Protein AF-A6NAY1-F1 (afdb_monomer)

Sequence (226 aa):
VISFRGTATCLEWLENLRATLTHLPDGPSGPNLNGSNSGPMVESGFLSLYTSGAHSLRDMVRQEISRLLQSYGDEPLSLTITGHSLGAAIATLAAYDIKTTFKRAPMVTVMSFGGPRVGNRCFRRLLEKQGTKVLRIVNSDDVITKVPGVVLDNREQDNVKMTASMPSWIQKRVEETPWVYAEVGKELRLSSRDSPYLNGINVATCHELKTYLHLVDGFVSSTCPF

pLDDT: mean 80.63, std 16.83, range [38.56, 98.44]

Mean predicted aligned error: 8.68 Å

Foldseek 3Di:
DAEFEDDPCLPVVVLVFDQDWDDDPPFDPDDDPPPDPDAWTWRPVLVCQQDPDPCGVLNVLVVVQVVVCVVCPPPQDEAEYEYAESRLLNSLVSLLSQLVPDVCRHAYEYEYELYDFTTFPNNLVSCVVSVYAYEYEHEPLACRNCDDEHEPDPDPPPGVVVLVVDDPSNNVRRVPDPPGTYDHHHYDYFYLVLDPVSPPDDNVNSRDVVSSVVQVVQQDDPVRSD

Solvent-accessible surface area (backbone atoms only — not comparable to full-atom values): 12817 Å² total; per-residue (Å²): 116,46,77,37,73,44,64,96,55,54,67,64,50,56,72,66,55,64,84,42,72,34,71,50,95,86,52,84,89,66,86,54,96,74,83,54,96,65,67,42,24,29,36,41,61,57,49,43,68,37,59,50,67,98,80,12,57,49,54,55,51,51,52,50,50,52,53,49,52,63,75,53,58,87,58,94,58,69,42,46,28,25,17,38,35,61,5,18,32,44,28,54,52,50,52,48,49,47,60,69,71,34,93,83,50,57,56,42,35,33,51,26,34,39,30,38,49,45,24,17,57,47,33,36,52,51,39,53,72,71,64,46,44,36,42,33,38,35,38,75,62,20,68,53,48,57,27,62,35,62,82,83,57,104,62,79,76,65,60,69,68,53,52,77,73,46,59,70,76,55,40,52,53,35,74,73,37,78,92,50,40,30,82,64,65,46,76,50,80,44,48,59,85,58,39,89,88,46,76,87,69,50,65,74,56,46,60,34,67,67,47,53,51,54,51,58,73,44,46,73,41,102,90,41,57,86

Radius of gyration: 17.89 Å; Cα contacts (8 Å, |Δi|>4): 390; chains: 1; bounding box: 49×43×51 Å

Secondary structure (DSSP, 8-state):
-EEE---SSHHHHHHH----EEE-TT------TTS-S--SEEEHHHHHHHH-STT-HHHHHHHHHHHHHHHHTTS--EEEEEEETHHHHHHHHHHHHHHHH-TT--EEEEEEESPPP-EEHHHHHHHHHTT-EEEEEEETT-GGGG-SS----S-TTSHHHHHTTS-HHHHHHHHTS-S-EE--SEEEEE-GGG-TT-TT--HHHHT-HHHHHHHHHH--BTTB--

Nearest PDB structures (foldseek):
  6qpp-assembly1_A  TM=8.985E-01  e=1.287E-07  Rhizomucor miehei
  1lgy-assembly3_C  TM=7.791E-01  e=5.318E-08  Rhizopus niveus
  3ngm-assembly2_B  TM=8.043E-01  e=3.761E-07  Fusarium graminearum
  3g7n-assembly1_A  TM=8.185E-01  e=1.940E-06  Penicillium expansum
  3g7n-assembly2_B  TM=8.043E-01  e=1.606E-06  Penicillium expansum

InterPro domains:
  IPR002921 Fungal lipase-type domain [PF01764] (1-150)
  IPR029058 Alpha/Beta hydrolase fold [G3DSA:3.40.50.1820] (1-224)
  IPR029058 Alpha/Beta hydrolase fold [SSF53474] (1-153)

Structure (mmCIF, N/CA/C/O backbone):
data_AF-A6NAY1-F1
#
_entry.id   AF-A6NAY1-F1
#
loop_
_atom_site.group_PDB
_atom_site.id
_atom_site.type_symbol
_atom_site.label_atom_id
_atom_site.label_alt_id
_atom_site.label_comp_id
_atom_site.label_asym_id
_atom_site.label_entity_id
_atom_site.label_seq_id
_atom_site.pdbx_PDB_ins_code
_atom_site.Cartn_x
_atom_site.Cartn_y
_atom_site.Cartn_z
_atom_site.occupancy
_atom_site.B_iso_or_equiv
_atom_site.auth_seq_id
_atom_site.auth_comp_id
_atom_site.auth_asym_id
_atom_site.auth_atom_id
_atom_site.pdbx_PDB_model_num
ATOM 1 N N . VAL A 1 1 ? -14.702 1.814 -1.200 1.00 96.94 1 VAL A N 1
ATOM 2 C CA . VAL A 1 1 ? -13.325 1.645 -1.730 1.00 96.94 1 VAL A CA 1
ATOM 3 C C . VAL A 1 1 ? -12.560 2.934 -1.491 1.00 96.94 1 VAL A C 1
ATOM 5 O O . VAL A 1 1 ? -13.155 3.990 -1.653 1.00 96.94 1 VAL A O 1
ATOM 8 N N . ILE A 1 2 ? -11.290 2.858 -1.096 1.00 98.00 2 ILE A N 1
ATOM 9 C CA . ILE A 1 2 ? -10.394 4.013 -0.941 1.00 98.00 2 ILE A CA 1
ATOM 10 C C . ILE A 1 2 ? -9.233 3.829 -1.917 1.00 98.00 2 ILE A C 1
ATOM 12 O O . ILE A 1 2 ? -8.617 2.767 -1.930 1.00 98.00 2 ILE A O 1
ATOM 16 N N . SER A 1 3 ? -8.935 4.838 -2.731 1.00 97.62 3 SER A N 1
ATOM 17 C CA . SER A 1 3 ? -7.831 4.791 -3.693 1.00 97.62 3 SER A CA 1
ATOM 18 C C . SER A 1 3 ? -6.867 5.940 -3.442 1.00 97.62 3 SER A C 1
ATOM 20 O O . SER A 1 3 ? -7.269 7.103 -3.476 1.00 97.62 3 SER A O 1
ATOM 22 N N . PHE A 1 4 ? -5.598 5.616 -3.202 1.00 96.69 4 PHE A N 1
ATOM 23 C CA . PHE A 1 4 ? -4.536 6.600 -3.035 1.00 96.69 4 PHE A CA 1
ATOM 24 C C . PHE A 1 4 ? -3.724 6.738 -4.319 1.00 96.69 4 PHE A C 1
ATOM 26 O O . PHE A 1 4 ? -3.214 5.764 -4.878 1.00 96.69 4 PHE A O 1
ATOM 33 N N . ARG A 1 5 ? -3.578 7.984 -4.770 1.00 92.12 5 ARG A N 1
ATOM 34 C CA . ARG A 1 5 ? -2.757 8.339 -5.926 1.00 92.12 5 ARG A CA 1
ATOM 35 C C . ARG A 1 5 ? -1.268 8.229 -5.570 1.00 92.12 5 ARG A C 1
ATOM 37 O O . ARG A 1 5 ? -0.857 8.667 -4.498 1.00 92.12 5 ARG A O 1
ATOM 44 N N . GLY A 1 6 ? -0.467 7.681 -6.484 1.00 86.19 6 GLY A N 1
ATOM 45 C CA . GLY A 1 6 ? 0.995 7.792 -6.447 1.00 86.19 6 GLY A CA 1
ATOM 46 C C . GLY A 1 6 ? 1.506 9.162 -6.921 1.00 86.19 6 GLY A C 1
ATOM 47 O O . GLY A 1 6 ? 0.729 10.085 -7.183 1.00 86.19 6 GLY A O 1
ATOM 48 N N . THR A 1 7 ? 2.822 9.307 -7.062 1.00 78.12 7 THR A N 1
ATOM 49 C CA . THR A 1 7 ? 3.423 10.489 -7.701 1.00 78.12 7 THR A CA 1
ATOM 50 C C . THR A 1 7 ? 3.410 10.360 -9.224 1.00 78.12 7 THR A C 1
ATOM 52 O O . THR A 1 7 ? 3.356 9.262 -9.766 1.00 78.12 7 THR A O 1
ATOM 55 N N . ALA A 1 8 ? 3.427 11.493 -9.934 1.00 70.56 8 ALA A N 1
ATOM 56 C CA . ALA A 1 8 ? 3.590 11.486 -11.392 1.00 70.56 8 ALA A CA 1
ATOM 57 C C . ALA A 1 8 ? 5.037 11.144 -11.797 1.00 70.56 8 ALA A C 1
ATOM 59 O O . ALA A 1 8 ? 5.251 10.492 -12.813 1.00 70.56 8 ALA A O 1
ATOM 60 N N . THR A 1 9 ? 6.019 11.539 -10.979 1.00 70.62 9 THR A N 1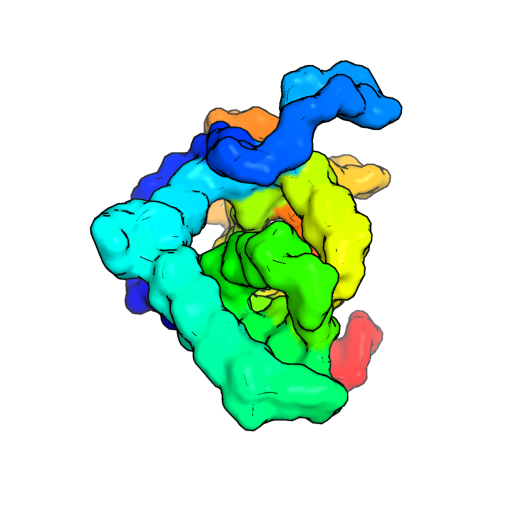
ATOM 61 C CA . THR A 1 9 ? 7.449 11.290 -11.195 1.00 70.62 9 THR A CA 1
ATOM 62 C C . THR A 1 9 ? 8.018 10.388 -10.096 1.00 70.62 9 THR A C 1
ATOM 64 O O . THR A 1 9 ? 8.764 10.805 -9.211 1.00 70.62 9 THR A O 1
ATOM 67 N N . CYS A 1 10 ? 7.634 9.109 -10.119 1.00 65.62 10 CYS A N 1
ATOM 68 C CA . CYS A 1 10 ? 7.997 8.144 -9.072 1.00 65.62 10 CYS A CA 1
ATOM 69 C C . CYS A 1 10 ? 9.510 7.987 -8.867 1.00 65.62 10 CYS A C 1
ATOM 71 O O . CYS A 1 10 ? 9.942 7.835 -7.728 1.00 65.62 10 CYS A O 1
ATOM 73 N N . LEU A 1 11 ? 10.308 8.035 -9.940 1.00 66.50 11 LEU A N 1
ATOM 74 C CA . LEU A 1 11 ? 11.767 7.894 -9.851 1.00 66.50 11 LEU A CA 1
ATOM 75 C C . LEU A 1 11 ? 12.412 9.090 -9.142 1.00 66.50 11 LEU A C 1
ATOM 77 O O . LEU A 1 11 ? 13.175 8.884 -8.208 1.00 66.50 11 LEU A O 1
ATOM 81 N N . GLU A 1 12 ? 12.030 10.320 -9.494 1.00 67.81 12 GLU A N 1
ATOM 82 C CA . GLU A 1 12 ? 12.496 11.534 -8.805 1.00 67.81 12 GLU A CA 1
ATOM 83 C C . GLU A 1 12 ? 12.054 11.553 -7.337 1.00 67.81 12 GLU A C 1
ATOM 85 O O . GLU A 1 12 ? 12.800 11.946 -6.440 1.00 67.81 12 GLU A O 1
ATOM 90 N N . TRP A 1 13 ? 10.826 11.110 -7.056 1.00 69.88 13 TRP A N 1
ATOM 91 C CA . TRP A 1 13 ? 10.370 10.977 -5.678 1.00 69.88 13 TRP A CA 1
ATOM 92 C C . TRP A 1 13 ? 11.200 9.932 -4.920 1.00 69.88 13 TRP A C 1
ATOM 94 O O . TRP A 1 13 ? 11.605 10.188 -3.787 1.00 69.88 13 TRP A O 1
ATOM 104 N N . LEU A 1 14 ? 11.514 8.792 -5.545 1.00 65.56 14 LEU A N 1
ATOM 105 C CA . LEU A 1 14 ? 12.352 7.770 -4.926 1.00 65.56 14 LEU A CA 1
ATOM 106 C C . LEU A 1 14 ? 13.781 8.277 -4.713 1.00 65.56 14 LEU A C 1
ATOM 108 O O . LEU A 1 14 ? 14.384 7.929 -3.704 1.00 65.56 14 LEU A O 1
ATOM 112 N N . GLU A 1 15 ? 14.301 9.129 -5.598 1.00 62.94 15 GLU A N 1
ATOM 113 C CA . GLU A 1 15 ? 15.559 9.852 -5.397 1.00 62.94 15 GLU A CA 1
ATOM 114 C C . GLU A 1 15 ? 15.488 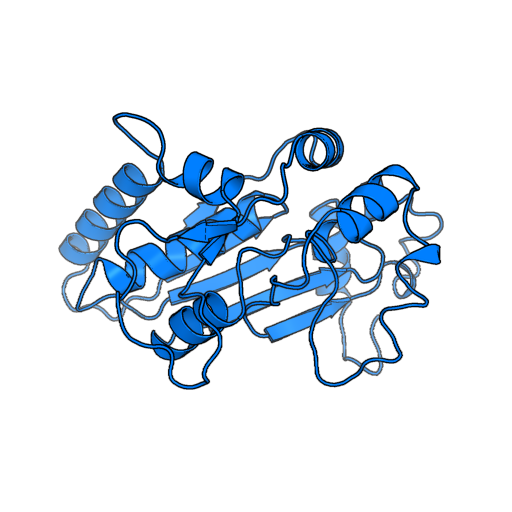10.841 -4.218 1.00 62.94 15 GLU A C 1
ATOM 116 O O . GLU A 1 15 ? 16.471 11.077 -3.516 1.00 62.94 15 GLU A O 1
ATOM 121 N N . ASN A 1 16 ? 14.321 11.374 -3.892 1.00 62.56 16 ASN A N 1
ATOM 122 C CA . ASN A 1 16 ? 14.159 12.232 -2.718 1.00 62.56 16 ASN A CA 1
ATOM 123 C C . ASN A 1 16 ? 13.803 11.461 -1.438 1.00 62.56 16 ASN A C 1
ATOM 125 O O . ASN A 1 16 ? 13.896 12.021 -0.342 1.00 62.56 16 ASN A O 1
ATOM 129 N N . LEU A 1 17 ? 13.448 10.175 -1.543 1.00 66.31 17 LEU A N 1
ATOM 130 C CA . LEU A 1 17 ? 13.139 9.336 -0.389 1.00 66.31 17 LEU A CA 1
ATOM 131 C C . LEU A 1 17 ? 14.376 9.163 0.494 1.00 66.31 17 LEU A C 1
ATOM 133 O O . LEU A 1 17 ? 15.360 8.527 0.113 1.00 66.31 17 LEU A O 1
ATOM 137 N N . ARG A 1 18 ? 14.298 9.688 1.714 1.00 64.50 18 ARG A N 1
ATOM 138 C CA . ARG A 1 18 ? 15.243 9.375 2.784 1.00 64.50 18 ARG A CA 1
ATOM 139 C C . ARG A 1 18 ? 14.746 8.098 3.443 1.00 64.50 18 ARG A C 1
ATOM 141 O O . ARG A 1 18 ? 13.658 8.112 3.992 1.00 64.50 18 ARG A O 1
ATOM 148 N N . ALA A 1 19 ? 15.500 7.003 3.383 1.00 68.00 19 ALA A N 1
ATOM 149 C CA . ALA A 1 19 ? 15.082 5.695 3.902 1.00 68.00 19 ALA A CA 1
ATOM 150 C C . ALA A 1 19 ? 15.104 5.612 5.446 1.00 68.00 19 ALA A C 1
ATOM 152 O O . ALA A 1 19 ? 15.597 4.644 6.027 1.00 68.00 19 ALA A O 1
ATOM 153 N N . THR A 1 20 ? 14.561 6.616 6.128 1.00 78.25 20 THR A N 1
ATOM 154 C CA . THR A 1 20 ? 14.589 6.736 7.583 1.00 78.25 20 THR A CA 1
ATOM 155 C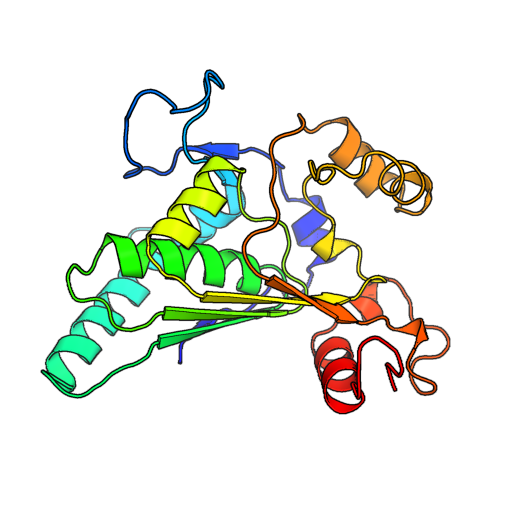 C . THR A 1 20 ? 13.350 6.085 8.179 1.00 78.25 20 THR A C 1
ATOM 157 O O . THR A 1 20 ? 12.225 6.513 7.931 1.00 78.25 20 THR A O 1
ATOM 160 N N . LEU A 1 21 ? 13.548 5.061 9.007 1.00 80.38 21 LEU A N 1
ATOM 161 C CA . LEU A 1 21 ? 12.472 4.504 9.820 1.00 80.38 21 LEU A CA 1
ATOM 162 C C . LEU A 1 21 ? 12.188 5.411 11.018 1.00 80.38 21 LEU A C 1
ATOM 164 O O . LEU A 1 21 ? 13.108 5.850 11.704 1.00 80.38 21 LEU A O 1
ATOM 168 N N . THR A 1 22 ? 10.911 5.621 11.316 1.00 85.06 22 THR A N 1
ATOM 169 C CA . THR A 1 22 ? 10.441 6.324 12.511 1.00 85.06 22 THR A CA 1
ATOM 170 C C . THR A 1 22 ? 9.382 5.508 13.247 1.00 85.06 22 THR A C 1
ATOM 172 O O . THR A 1 22 ? 8.707 4.658 12.660 1.00 85.06 22 THR A O 1
ATOM 175 N N . HIS A 1 23 ? 9.246 5.745 14.549 1.00 86.44 23 HIS A N 1
ATOM 176 C CA . HIS A 1 23 ? 8.211 5.112 15.359 1.00 86.44 23 HIS A CA 1
ATOM 177 C C . HIS A 1 23 ? 6.819 5.609 14.967 1.00 86.44 23 HIS A C 1
ATOM 179 O O . HIS A 1 23 ? 6.628 6.769 14.603 1.00 86.44 23 HIS A O 1
ATOM 185 N N . LEU A 1 24 ? 5.829 4.723 15.078 1.00 84.06 24 LEU A N 1
ATOM 186 C CA . LEU A 1 24 ? 4.431 5.121 14.960 1.00 84.06 24 LEU A CA 1
ATOM 187 C C . LEU A 1 24 ? 4.043 6.002 16.166 1.00 84.06 24 LEU A C 1
ATOM 189 O O . LEU A 1 24 ? 4.267 5.559 17.293 1.00 84.06 24 LEU A O 1
ATOM 193 N N . PRO A 1 25 ? 3.435 7.189 15.960 1.00 72.50 25 PRO A N 1
ATOM 194 C CA . PRO A 1 25 ? 3.114 8.137 17.035 1.00 72.50 25 PRO A CA 1
ATOM 195 C C . PRO A 1 25 ? 2.244 7.544 18.153 1.00 72.50 25 PRO A C 1
ATOM 197 O O . PRO A 1 25 ? 2.440 7.872 19.316 1.00 72.50 25 PRO A O 1
ATOM 200 N N . ASP A 1 26 ? 1.348 6.619 17.793 1.00 66.56 26 ASP A N 1
ATOM 201 C CA . ASP A 1 26 ? 0.398 5.955 18.698 1.00 66.56 26 ASP A CA 1
ATOM 202 C C . ASP A 1 26 ? 0.630 4.426 18.757 1.00 66.56 26 ASP A C 1
ATOM 204 O O . ASP A 1 26 ? -0.294 3.636 18.962 1.00 66.56 26 ASP A O 1
ATOM 208 N N . GLY A 1 27 ? 1.855 3.970 18.471 1.00 61.66 27 GLY A N 1
ATOM 209 C CA . GLY A 1 27 ? 2.193 2.545 18.466 1.00 61.66 27 GLY A CA 1
ATOM 210 C C . GLY A 1 27 ? 2.200 1.929 19.874 1.00 61.66 27 GLY A C 1
ATOM 211 O O . GLY A 1 27 ? 2.450 2.629 20.853 1.00 61.66 27 GLY A O 1
ATOM 212 N N . PRO A 1 28 ? 1.970 0.609 20.015 1.00 60.50 28 PRO A N 1
ATOM 213 C CA . PRO A 1 28 ? 2.091 -0.055 21.308 1.00 60.50 28 PRO A CA 1
ATOM 214 C C . PRO A 1 28 ? 3.526 0.064 21.847 1.00 60.50 28 PRO A C 1
ATOM 216 O O . PRO A 1 28 ? 4.453 -0.555 21.322 1.00 60.50 28 PRO A O 1
ATOM 219 N N . SER A 1 29 ? 3.690 0.839 22.920 1.00 51.44 29 SER A N 1
ATOM 220 C CA . SER A 1 29 ? 4.909 0.905 23.728 1.00 51.44 29 SER A CA 1
ATOM 221 C C . SER A 1 29 ? 4.966 -0.325 24.632 1.00 51.44 29 SER A C 1
ATOM 223 O O . SER A 1 29 ? 4.348 -0.354 25.693 1.00 51.44 29 SER A O 1
ATOM 225 N N . GLY A 1 30 ? 5.657 -1.378 24.202 1.00 50.94 30 GLY A N 1
ATOM 226 C CA . GLY A 1 30 ? 5.829 -2.590 25.002 1.00 50.94 30 GLY A CA 1
ATOM 227 C C . GLY A 1 30 ? 7.166 -3.279 24.728 1.00 50.94 30 GLY A C 1
ATOM 228 O O . GLY A 1 30 ? 7.703 -3.134 23.627 1.00 50.94 30 GLY A O 1
ATOM 229 N N . PRO A 1 31 ? 7.721 -4.020 25.706 1.00 44.03 31 PRO A N 1
ATOM 230 C CA . PRO A 1 31 ? 8.956 -4.769 25.515 1.00 44.03 31 PRO A CA 1
ATOM 231 C C . PRO A 1 31 ? 8.768 -5.817 24.413 1.00 44.03 31 PRO A C 1
ATOM 233 O O . PRO A 1 31 ? 7.763 -6.530 24.358 1.00 44.03 31 PRO A O 1
ATOM 236 N N . ASN A 1 32 ? 9.731 -5.880 23.496 1.00 49.50 32 ASN A N 1
ATOM 237 C CA . ASN A 1 32 ? 9.661 -6.743 22.326 1.00 49.50 32 ASN A CA 1
ATOM 238 C C . ASN A 1 32 ? 9.700 -8.223 22.725 1.00 49.50 32 ASN A C 1
ATOM 240 O O . ASN A 1 32 ? 10.589 -8.653 23.453 1.00 49.50 32 ASN A O 1
ATOM 244 N N . LEU A 1 33 ? 8.797 -9.022 22.147 1.00 46.38 33 LEU A N 1
ATOM 245 C CA . LEU A 1 33 ? 8.706 -10.476 22.352 1.00 46.38 33 LEU A CA 1
ATOM 246 C C . LEU A 1 33 ? 9.988 -11.255 21.974 1.00 46.38 33 LEU A C 1
ATOM 248 O O . LEU A 1 33 ? 10.083 -12.427 22.312 1.00 46.38 33 LEU A O 1
ATOM 252 N N . ASN A 1 34 ? 10.971 -10.631 21.304 1.00 43.06 34 ASN A N 1
ATOM 253 C CA . ASN A 1 34 ? 12.120 -11.324 20.698 1.00 43.06 34 ASN A CA 1
ATOM 254 C C . ASN A 1 34 ? 13.493 -10.630 20.902 1.00 43.06 34 ASN A C 1
ATOM 256 O O . ASN A 1 34 ? 14.386 -10.830 20.084 1.00 43.06 34 ASN A O 1
ATOM 260 N N . GLY A 1 35 ? 13.689 -9.766 21.906 1.00 44.06 35 GLY A N 1
ATOM 261 C CA . GLY A 1 35 ? 15.029 -9.211 22.212 1.00 44.06 35 GLY A CA 1
ATOM 262 C C . GLY A 1 35 ? 15.652 -8.262 21.166 1.00 44.06 35 GLY A C 1
ATOM 263 O O . GLY A 1 35 ? 16.769 -7.792 21.350 1.00 44.06 35 GLY A O 1
ATOM 264 N N . SER A 1 36 ? 14.944 -7.929 20.081 1.00 49.94 36 SER A N 1
ATOM 265 C CA . SER A 1 36 ? 15.294 -6.803 19.205 1.00 49.94 36 SER A CA 1
ATOM 266 C C . SER A 1 36 ? 14.772 -5.517 19.842 1.00 49.94 36 SER A C 1
ATOM 268 O O . SER A 1 36 ? 13.596 -5.445 20.170 1.00 49.94 36 SER A O 1
ATOM 270 N N . ASN A 1 37 ? 15.617 -4.505 20.033 1.00 52.44 37 ASN A N 1
ATOM 271 C CA . ASN A 1 37 ? 15.299 -3.273 20.774 1.00 52.44 37 ASN A CA 1
ATOM 272 C C . ASN A 1 37 ? 14.391 -2.265 20.034 1.00 52.44 37 ASN A C 1
ATOM 274 O O . ASN A 1 37 ? 14.269 -1.126 20.472 1.00 52.44 37 ASN A O 1
ATOM 278 N N . SER A 1 38 ? 13.745 -2.637 18.925 1.00 63.97 38 SER A N 1
ATOM 279 C CA . SER A 1 38 ? 12.993 -1.686 18.098 1.00 63.97 38 SER A CA 1
ATOM 280 C C . SER A 1 38 ? 11.529 -2.102 17.915 1.00 63.97 38 SER A C 1
ATOM 282 O O . SER A 1 38 ? 11.228 -3.180 17.399 1.00 63.97 38 SER A O 1
ATOM 284 N N . GLY A 1 39 ? 10.612 -1.250 18.386 1.00 77.38 39 GLY A N 1
ATOM 285 C CA . GLY A 1 39 ? 9.162 -1.402 18.214 1.00 77.38 39 GLY A CA 1
ATOM 286 C C . GLY A 1 39 ? 8.701 -1.266 16.750 1.00 77.38 39 GLY A C 1
ATOM 287 O O . GLY A 1 39 ? 9.521 -1.243 15.830 1.00 77.38 39 GLY A O 1
ATOM 288 N N . PRO A 1 40 ? 7.386 -1.201 16.476 1.00 87.06 40 PRO A N 1
ATOM 289 C CA . PRO A 1 40 ? 6.885 -1.019 15.116 1.00 87.06 40 PRO A CA 1
ATOM 290 C C . PRO A 1 40 ? 7.308 0.349 14.562 1.00 87.06 40 PRO A C 1
ATOM 292 O O . PRO A 1 40 ? 7.022 1.391 15.154 1.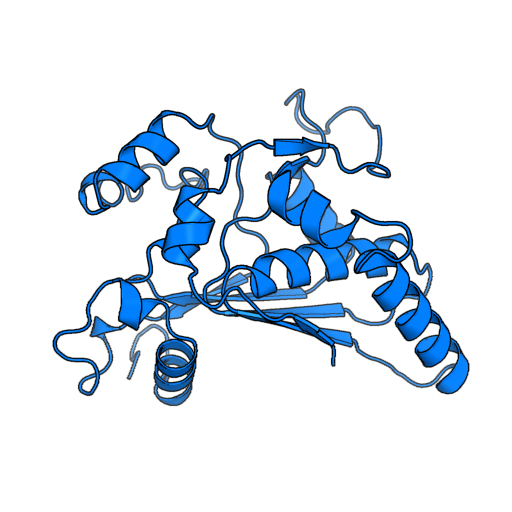00 87.06 40 PRO A O 1
ATOM 295 N N . MET A 1 41 ? 7.995 0.322 13.420 1.00 88.25 41 MET A N 1
ATOM 296 C CA . MET A 1 41 ? 8.485 1.511 12.725 1.00 88.25 41 MET A CA 1
ATOM 297 C C . MET A 1 41 ? 8.091 1.475 11.253 1.00 88.25 41 MET A C 1
ATOM 299 O O . MET A 1 41 ? 8.023 0.403 10.643 1.00 88.25 41 MET A O 1
ATOM 303 N N . VAL A 1 42 ? 7.883 2.657 10.684 1.00 91.12 42 VAL A N 1
ATOM 304 C CA . VAL A 1 42 ? 7.521 2.879 9.280 1.00 91.12 42 VAL A CA 1
ATOM 305 C C . VAL A 1 42 ? 8.440 3.922 8.656 1.00 91.12 42 VAL A C 1
ATOM 307 O O . VAL A 1 42 ? 9.095 4.675 9.372 1.00 91.12 42 VAL A O 1
ATOM 310 N N . GLU A 1 43 ? 8.517 3.955 7.331 1.00 90.06 43 GLU A N 1
ATOM 311 C CA . GLU A 1 43 ? 9.283 4.980 6.619 1.00 90.06 43 GLU A CA 1
ATOM 312 C C . GLU A 1 43 ? 8.695 6.374 6.916 1.00 90.06 43 GLU A C 1
ATOM 314 O O . GLU A 1 43 ? 7.482 6.603 6.849 1.00 90.06 43 GLU A O 1
ATOM 319 N N . SER A 1 44 ? 9.573 7.296 7.301 1.00 87.88 44 SER A N 1
ATOM 320 C CA . SER A 1 44 ? 9.246 8.640 7.771 1.00 87.88 44 SER A CA 1
ATOM 321 C C . SER A 1 44 ? 8.523 9.511 6.743 1.00 87.88 44 SER A C 1
ATOM 323 O O . SER A 1 44 ? 7.603 10.241 7.111 1.00 87.88 44 SER A O 1
ATOM 325 N N . GLY A 1 45 ? 8.899 9.425 5.468 1.00 88.00 45 GLY A N 1
ATOM 326 C CA . GLY A 1 45 ? 8.293 10.152 4.363 1.00 88.00 45 GLY A CA 1
ATOM 327 C C . GLY A 1 45 ? 6.854 9.714 4.123 1.00 88.00 45 GLY A C 1
ATOM 328 O O . GLY A 1 45 ? 5.967 10.564 4.058 1.00 88.00 45 GLY A O 1
ATOM 329 N N . PHE A 1 46 ? 6.586 8.406 4.075 1.00 91.62 46 PHE A N 1
ATOM 330 C CA . PHE A 1 46 ? 5.218 7.883 3.977 1.00 91.62 46 PHE A CA 1
ATOM 331 C C . PHE A 1 46 ? 4.353 8.323 5.152 1.00 91.62 46 PHE A C 1
ATOM 333 O O . PHE A 1 46 ? 3.219 8.759 4.948 1.00 91.62 46 PHE A O 1
ATOM 340 N N . LEU A 1 47 ? 4.884 8.224 6.374 1.00 92.38 47 LEU A N 1
ATOM 341 C CA . LEU A 1 47 ? 4.151 8.640 7.563 1.00 92.38 47 LEU A CA 1
ATOM 342 C C . LEU A 1 47 ? 3.850 10.139 7.524 1.00 92.38 47 LEU A C 1
ATOM 344 O O . LEU A 1 47 ? 2.701 10.523 7.716 1.00 92.38 47 LEU A O 1
ATOM 348 N N . SER A 1 48 ? 4.844 10.972 7.210 1.00 91.19 48 SER A N 1
ATOM 349 C CA . SER A 1 48 ? 4.661 12.419 7.083 1.00 91.19 48 SER A CA 1
ATOM 350 C C . SER A 1 48 ? 3.615 12.762 6.025 1.00 91.19 48 SER A C 1
ATOM 352 O O . SER A 1 48 ? 2.697 13.521 6.313 1.00 91.19 48 SER A O 1
ATOM 354 N N . LEU A 1 49 ? 3.666 12.156 4.836 1.00 91.19 49 LEU A N 1
ATOM 355 C CA . LEU A 1 49 ? 2.656 12.382 3.796 1.00 91.19 49 LEU A CA 1
ATOM 356 C C . LEU A 1 49 ? 1.240 12.026 4.258 1.00 91.19 49 LEU A C 1
ATOM 358 O O . LEU A 1 49 ? 0.271 12.664 3.850 1.00 91.19 49 LEU A O 1
ATOM 362 N N . TYR A 1 50 ? 1.116 11.013 5.113 1.00 94.25 50 TYR A N 1
ATOM 363 C CA . TYR A 1 50 ? -0.168 10.593 5.649 1.00 94.25 50 TYR A CA 1
ATOM 364 C C . TYR A 1 50 ? -0.671 11.495 6.790 1.00 94.25 50 TYR A C 1
ATOM 366 O O . TYR A 1 50 ? -1.874 11.739 6.881 1.00 94.25 50 TYR A O 1
ATOM 374 N N . THR A 1 51 ? 0.216 12.011 7.650 1.00 93.19 51 THR A N 1
ATOM 375 C CA . THR A 1 51 ? -0.168 12.681 8.909 1.00 93.19 51 THR A CA 1
ATOM 376 C C . THR A 1 51 ? 0.092 14.185 8.969 1.00 93.19 51 THR A C 1
ATOM 378 O O . THR A 1 51 ? -0.350 14.825 9.918 1.00 93.19 51 THR A O 1
ATOM 381 N N . SER A 1 52 ? 0.838 14.769 8.032 1.00 88.75 52 SER A N 1
ATOM 382 C CA . SER A 1 52 ? 1.222 16.185 8.090 1.00 88.75 52 SER A CA 1
ATOM 383 C C . SER A 1 52 ? 0.083 17.130 7.684 1.00 88.75 52 SER A C 1
ATOM 385 O O . SER A 1 52 ? -0.662 16.863 6.743 1.00 88.75 52 SER A O 1
ATOM 387 N N . GLY A 1 53 ? 0.004 18.279 8.366 1.00 85.75 53 GLY A N 1
ATOM 388 C CA . GLY A 1 53 ? -0.967 19.350 8.106 1.00 85.75 53 GLY A CA 1
ATOM 389 C C . GLY A 1 53 ? -2.142 19.374 9.091 1.00 85.75 53 GLY A C 1
ATOM 390 O O . GLY A 1 53 ? -2.419 18.390 9.765 1.00 85.75 53 GLY A O 1
ATOM 391 N N . ALA A 1 54 ? -2.836 20.515 9.175 1.00 75.31 54 ALA A N 1
ATOM 392 C CA . ALA A 1 54 ? -3.993 20.703 10.065 1.00 75.31 54 ALA A CA 1
ATOM 393 C C . ALA A 1 54 ? -5.249 19.927 9.613 1.00 75.31 54 ALA A C 1
ATOM 395 O O . ALA A 1 54 ? -6.116 19.616 10.424 1.00 75.31 54 ALA A O 1
ATOM 396 N N . HIS A 1 55 ? -5.319 19.594 8.321 1.00 85.25 55 HIS A N 1
ATOM 397 C CA . HIS A 1 55 ? -6.304 18.697 7.717 1.00 85.25 55 HIS A CA 1
ATOM 398 C C . HIS A 1 55 ? -5.553 17.601 6.967 1.00 85.25 55 HIS A C 1
ATOM 400 O O . HIS A 1 55 ? -5.519 17.572 5.735 1.00 85.25 55 HIS A O 1
ATOM 406 N N . SER A 1 56 ? -4.849 16.762 7.727 1.00 93.94 56 SER A N 1
ATOM 407 C CA . SER A 1 56 ? -4.005 15.723 7.146 1.00 93.94 56 SER A CA 1
ATOM 408 C C . SER A 1 56 ? -4.832 14.697 6.366 1.00 93.94 56 SER A C 1
ATOM 410 O O . SER A 1 56 ? -6.043 14.548 6.566 1.00 93.94 56 SER A O 1
ATOM 412 N N . LEU A 1 57 ? -4.168 13.937 5.489 1.00 94.69 57 LEU A N 1
ATOM 413 C CA . LEU A 1 57 ? -4.809 12.839 4.764 1.00 94.69 57 LEU A CA 1
ATOM 414 C C . LEU A 1 57 ? -5.436 11.821 5.725 1.00 94.69 57 LEU A C 1
ATOM 416 O O . LEU A 1 57 ? -6.541 11.336 5.481 1.00 94.69 57 LEU A O 1
ATOM 420 N N . ARG A 1 58 ? -4.761 11.549 6.845 1.00 95.75 58 ARG A N 1
ATOM 421 C CA . ARG A 1 58 ? -5.277 10.730 7.941 1.00 95.75 58 ARG A CA 1
ATOM 422 C C . ARG A 1 58 ? -6.603 11.261 8.476 1.00 95.75 58 ARG A C 1
ATOM 424 O O . ARG A 1 58 ? -7.550 10.488 8.600 1.00 95.75 58 ARG A O 1
ATOM 431 N N . ASP A 1 59 ? -6.688 12.553 8.774 1.00 95.69 59 ASP A N 1
ATOM 432 C CA . ASP A 1 59 ? -7.886 13.131 9.391 1.00 95.69 59 ASP A CA 1
ATOM 433 C C . ASP A 1 59 ? -9.077 13.097 8.426 1.00 95.69 59 ASP A C 1
ATOM 435 O O . ASP A 1 59 ? -10.172 12.699 8.822 1.00 95.69 59 ASP A O 1
ATOM 439 N N . MET A 1 60 ? -8.845 13.394 7.141 1.00 96.06 60 MET A N 1
ATOM 440 C CA . MET A 1 60 ? 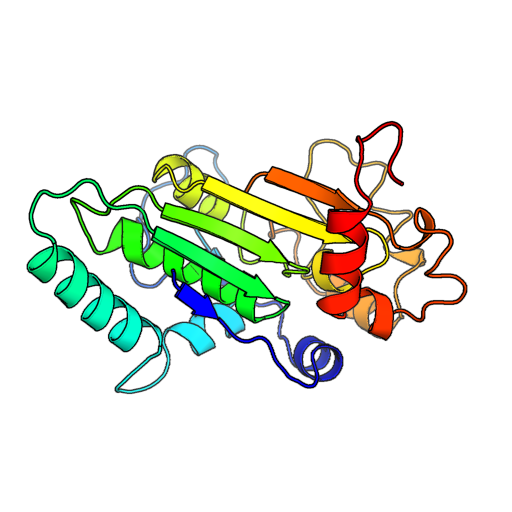-9.870 13.280 6.095 1.00 96.06 60 MET A CA 1
ATOM 441 C C . MET A 1 60 ? -10.385 11.841 5.951 1.00 96.06 60 MET A C 1
ATOM 443 O O . MET A 1 60 ? -11.594 11.612 5.906 1.00 96.06 60 MET A O 1
ATOM 447 N N . VAL A 1 61 ? -9.482 10.853 5.930 1.00 96.88 61 VAL A N 1
ATOM 448 C CA . VAL A 1 61 ? -9.855 9.430 5.852 1.00 96.88 61 VAL A CA 1
ATOM 449 C C . VAL A 1 61 ? -10.640 9.004 7.091 1.00 96.88 61 VAL A C 1
ATOM 451 O O . VAL A 1 61 ? -11.683 8.366 6.962 1.00 96.88 61 VAL A O 1
ATOM 454 N N . ARG A 1 62 ? -10.184 9.367 8.295 1.00 96.69 62 ARG A N 1
ATOM 455 C CA . ARG A 1 62 ? -10.881 9.040 9.549 1.00 96.69 62 ARG A CA 1
ATOM 456 C C . ARG A 1 62 ? -12.273 9.666 9.603 1.00 96.69 62 ARG A C 1
ATOM 458 O O . ARG A 1 62 ? -13.222 8.988 10.000 1.00 96.69 62 ARG A O 1
ATOM 465 N N . GLN A 1 63 ? -12.414 10.925 9.196 1.00 97.00 63 GLN A N 1
ATOM 466 C CA . GLN A 1 63 ? -13.706 11.607 9.152 1.00 97.00 63 GLN A CA 1
ATOM 467 C C . GLN A 1 63 ? -14.677 10.889 8.207 1.00 97.00 63 GLN A C 1
ATOM 469 O O . GLN A 1 63 ? -15.807 10.595 8.598 1.00 97.00 63 GLN A O 1
ATOM 474 N N . GLU A 1 64 ? -14.226 10.537 7.002 1.00 97.00 64 GLU A N 1
ATOM 475 C CA . GLU A 1 64 ? -15.082 9.877 6.018 1.00 97.00 64 GLU A CA 1
ATOM 476 C C . GLU A 1 64 ? -15.441 8.443 6.426 1.00 97.00 64 GLU A C 1
ATOM 478 O O . GLU A 1 64 ? -16.600 8.045 6.324 1.00 97.00 64 GLU A O 1
ATOM 483 N N . ILE A 1 65 ? -14.497 7.677 6.985 1.00 96.69 65 ILE A N 1
ATOM 484 C CA . ILE A 1 65 ? -14.805 6.356 7.549 1.00 96.69 65 ILE A CA 1
ATOM 485 C C . ILE A 1 65 ? -15.820 6.472 8.688 1.00 96.69 65 ILE A C 1
ATOM 487 O O . ILE A 1 65 ? -16.770 5.696 8.725 1.00 96.69 65 ILE A O 1
ATOM 491 N N . SER A 1 66 ? -15.677 7.458 9.579 1.00 96.75 66 SER A N 1
ATOM 492 C CA . SER A 1 66 ? -16.644 7.686 10.662 1.00 96.75 66 SER A CA 1
ATOM 493 C C . SER A 1 66 ? -18.048 7.943 10.112 1.00 96.75 66 SER A C 1
ATOM 495 O O . SER A 1 66 ? -19.011 7.339 10.581 1.00 96.75 66 SER A O 1
ATOM 497 N N . ARG A 1 67 ? -18.157 8.791 9.081 1.00 96.81 67 ARG A N 1
ATOM 498 C CA . ARG A 1 67 ? -19.421 9.101 8.401 1.00 96.81 67 ARG A CA 1
ATOM 499 C C . ARG A 1 67 ? -20.038 7.861 7.749 1.00 96.81 67 ARG A C 1
ATOM 501 O O . ARG A 1 67 ? -21.238 7.638 7.885 1.00 96.81 67 ARG A O 1
ATOM 508 N N . LEU A 1 68 ? -19.234 7.039 7.071 1.00 95.12 68 LEU A N 1
ATOM 509 C CA . LEU A 1 68 ? -19.696 5.804 6.430 1.00 95.12 68 LEU A CA 1
ATOM 510 C C . LEU A 1 68 ? -20.179 4.780 7.463 1.00 95.12 68 LEU A C 1
ATOM 512 O O . LEU A 1 68 ? -21.272 4.245 7.314 1.00 95.12 68 LEU A O 1
ATOM 516 N N . LEU A 1 69 ? -19.424 4.551 8.540 1.00 94.06 69 LEU A N 1
ATOM 517 C CA . LEU A 1 69 ? -19.835 3.624 9.600 1.00 94.06 69 LEU A CA 1
ATOM 518 C C . LEU A 1 69 ? -21.154 4.050 10.262 1.00 94.06 69 LEU A C 1
ATOM 520 O O . LEU A 1 69 ? -21.970 3.199 10.594 1.00 94.06 69 LEU A O 1
ATOM 524 N N . GLN A 1 70 ? -21.393 5.355 10.415 1.00 94.62 70 GLN A N 1
ATOM 525 C CA . GLN A 1 70 ? -22.675 5.867 10.910 1.00 94.62 70 GLN A CA 1
ATOM 526 C C . GLN A 1 70 ? -23.805 5.681 9.892 1.00 94.62 70 GLN A C 1
ATOM 528 O O . GLN A 1 70 ? -24.898 5.269 10.263 1.00 94.62 70 GLN A O 1
ATOM 533 N N . SER A 1 71 ? -23.544 5.968 8.614 1.00 95.31 71 SER A N 1
ATOM 534 C CA . SER A 1 71 ? -24.557 5.917 7.553 1.00 95.31 71 SER A CA 1
ATOM 535 C C . SER A 1 71 ? -25.060 4.506 7.259 1.00 95.31 71 SER A C 1
ATOM 537 O O . SER A 1 71 ? -26.220 4.351 6.899 1.00 95.31 71 SER A O 1
ATOM 539 N N . TYR A 1 72 ? -24.187 3.506 7.357 1.00 93.38 72 TYR A N 1
ATOM 540 C CA . TYR A 1 72 ? -24.511 2.107 7.062 1.00 93.38 72 TYR A CA 1
ATOM 541 C C . TYR A 1 72 ? -24.865 1.299 8.326 1.00 93.38 72 TYR A C 1
ATOM 543 O O . TYR A 1 72 ? -25.360 0.180 8.223 1.00 93.38 72 TYR A O 1
ATOM 551 N N . GLY A 1 73 ? -24.642 1.849 9.526 1.00 89.62 73 GLY A N 1
ATOM 552 C CA . GLY A 1 73 ? -25.049 1.234 10.792 1.00 89.62 73 GLY A CA 1
ATOM 553 C C . GLY A 1 73 ? -24.458 -0.164 11.007 1.00 89.62 73 GLY A C 1
ATOM 554 O O . GLY A 1 73 ? -23.239 -0.335 11.031 1.00 89.62 73 GLY A O 1
ATOM 555 N N . ASP A 1 74 ? -25.331 -1.158 11.190 1.00 89.12 74 ASP A N 1
ATOM 556 C CA . ASP A 1 74 ? -24.953 -2.561 11.415 1.00 89.12 74 ASP A CA 1
ATOM 557 C C . ASP A 1 74 ? -24.898 -3.399 10.120 1.00 89.12 74 ASP A C 1
ATOM 559 O O . ASP A 1 74 ? -24.731 -4.620 10.184 1.00 89.12 74 ASP A O 1
ATOM 563 N N . GLU A 1 75 ? -25.015 -2.780 8.939 1.00 93.12 75 GLU A N 1
ATOM 564 C CA . GLU A 1 75 ? -24.835 -3.503 7.680 1.00 93.12 75 GLU A CA 1
ATOM 565 C C . GLU A 1 75 ? -23.422 -4.110 7.571 1.00 93.12 75 GLU A C 1
ATOM 567 O O . GLU A 1 75 ? -22.431 -3.525 8.028 1.00 93.12 75 GLU A O 1
ATOM 572 N N . PRO A 1 76 ? -23.286 -5.295 6.948 1.00 91.75 76 PRO A N 1
ATOM 573 C CA . PRO A 1 76 ? -21.990 -5.929 6.769 1.00 91.75 76 PRO A CA 1
ATOM 574 C C . PRO A 1 76 ? -21.133 -5.135 5.774 1.00 91.75 76 PRO A C 1
ATOM 576 O O . PRO A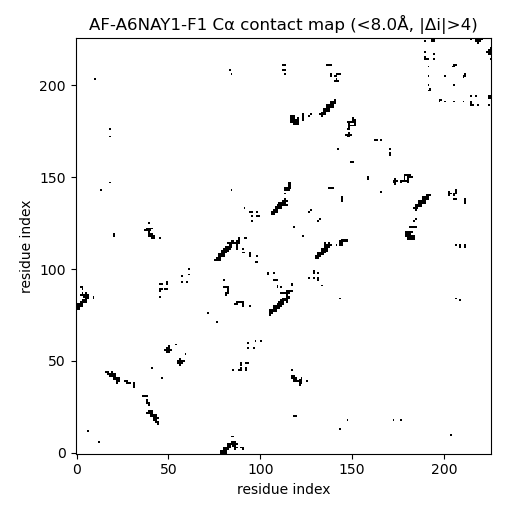 1 76 ? -21.293 -5.233 4.559 1.00 91.75 76 PRO A O 1
ATOM 579 N N . LEU A 1 77 ? -20.174 -4.371 6.297 1.00 94.38 77 LEU A N 1
ATOM 580 C CA . LEU A 1 77 ? -19.248 -3.570 5.499 1.00 94.38 77 LEU A CA 1
ATOM 581 C C . LEU A 1 77 ? -17.894 -4.251 5.293 1.00 94.38 77 LEU A C 1
ATOM 583 O O . LEU A 1 77 ? -17.386 -4.989 6.141 1.00 94.38 77 LEU A O 1
ATOM 587 N N . SER A 1 78 ? -17.252 -3.900 4.181 1.00 96.25 78 SER A N 1
ATOM 588 C CA . SER A 1 78 ? -15.830 -4.142 3.949 1.00 96.25 78 SER A CA 1
ATOM 589 C C . SER A 1 78 ? -15.167 -2.909 3.337 1.00 96.25 78 SER A C 1
ATOM 591 O O . SER A 1 78 ? -15.781 -2.147 2.588 1.00 96.25 78 SER A O 1
ATOM 593 N N . LEU A 1 79 ? -13.900 -2.693 3.680 1.00 97.75 79 LEU A N 1
ATOM 594 C CA . LEU A 1 79 ? -13.087 -1.603 3.162 1.00 97.75 79 LEU A CA 1
ATOM 595 C C . LEU A 1 79 ? -11.962 -2.182 2.312 1.00 97.75 79 LEU A C 1
ATOM 597 O O . LEU A 1 79 ? -11.040 -2.811 2.828 1.00 97.75 79 LEU A O 1
ATOM 601 N N . THR A 1 80 ? -12.024 -1.920 1.012 1.00 98.31 80 THR A N 1
ATOM 602 C CA . THR A 1 80 ? -10.918 -2.184 0.088 1.00 98.31 80 THR A CA 1
ATOM 603 C C . THR A 1 80 ? -10.143 -0.898 -0.140 1.00 98.31 80 THR A C 1
ATOM 605 O O . THR A 1 80 ? -10.723 0.109 -0.558 1.00 98.31 80 THR A O 1
ATOM 608 N N . ILE A 1 81 ? -8.844 -0.941 0.139 1.00 98.44 81 ILE A N 1
ATOM 609 C CA . ILE A 1 81 ? -7.907 0.164 -0.028 1.00 98.44 81 ILE A CA 1
ATOM 610 C C . ILE A 1 81 ? -6.915 -0.218 -1.125 1.00 98.44 81 ILE A C 1
ATOM 612 O O . ILE A 1 81 ? -6.360 -1.315 -1.111 1.00 98.44 81 ILE A O 1
ATOM 616 N N . THR A 1 82 ? -6.695 0.674 -2.081 1.00 98.31 82 THR A N 1
ATOM 617 C CA . THR A 1 82 ? -5.777 0.446 -3.196 1.00 98.31 82 THR A CA 1
ATOM 618 C C . THR A 1 82 ? -4.876 1.642 -3.436 1.00 98.31 82 THR A C 1
ATOM 620 O O . THR A 1 82 ? -5.136 2.756 -2.974 1.00 98.31 82 THR A O 1
ATOM 623 N N . GLY A 1 83 ? -3.786 1.392 -4.143 1.00 97.25 83 GLY A N 1
ATOM 624 C CA . GLY A 1 83 ? -2.854 2.413 -4.569 1.00 97.25 83 GLY A CA 1
ATOM 625 C C . GLY A 1 83 ? -1.717 1.818 -5.382 1.00 97.25 83 GLY A C 1
ATOM 626 O O . GLY A 1 83 ? -1.365 0.643 -5.241 1.00 97.25 83 GLY A O 1
ATOM 627 N N . HIS A 1 84 ? -1.142 2.663 -6.229 1.00 95.25 84 HIS A N 1
ATOM 628 C CA . HIS A 1 84 ? 0.029 2.353 -7.038 1.00 95.25 84 HIS A CA 1
ATOM 629 C C . HIS A 1 84 ? 1.231 3.175 -6.571 1.00 95.25 84 HIS A C 1
ATOM 631 O O . HIS A 1 84 ? 1.064 4.329 -6.167 1.00 95.25 84 HIS A O 1
ATOM 637 N N . SER A 1 85 ? 2.432 2.593 -6.624 1.00 92.50 85 SER A N 1
ATOM 638 C CA . SER A 1 85 ? 3.682 3.274 -6.263 1.00 92.50 85 SER A CA 1
ATOM 639 C C . SER A 1 85 ? 3.635 3.855 -4.839 1.00 92.50 85 SER A C 1
ATOM 641 O O . SER A 1 85 ? 3.317 3.135 -3.895 1.00 92.50 85 SER A O 1
ATOM 643 N N . LEU A 1 86 ? 3.875 5.156 -4.645 1.00 91.75 86 LEU A N 1
ATOM 644 C CA . LEU A 1 86 ? 3.680 5.839 -3.360 1.00 91.75 86 LEU A CA 1
ATOM 645 C C . LEU A 1 86 ? 2.279 5.595 -2.761 1.00 91.75 86 LEU A C 1
ATOM 647 O O . LEU A 1 86 ? 2.142 5.389 -1.554 1.00 91.75 86 LEU A O 1
ATOM 651 N N . GLY A 1 87 ? 1.237 5.564 -3.594 1.00 95.50 87 GLY A N 1
ATOM 652 C CA . GLY A 1 87 ? -0.134 5.320 -3.150 1.00 95.50 87 GLY A CA 1
ATOM 653 C C . GLY A 1 87 ? -0.304 3.951 -2.484 1.00 95.50 87 GLY A C 1
ATOM 654 O O . GLY A 1 87 ? -1.088 3.819 -1.549 1.00 95.50 87 GLY A O 1
ATOM 655 N N . ALA A 1 88 ? 0.471 2.942 -2.893 1.00 96.00 88 ALA A N 1
ATOM 656 C CA . ALA A 1 88 ? 0.478 1.624 -2.254 1.00 96.00 88 ALA A CA 1
ATOM 657 C C . ALA A 1 88 ? 1.012 1.667 -0.812 1.00 96.00 88 ALA A C 1
ATOM 659 O O . ALA A 1 88 ? 0.503 0.967 0.072 1.00 96.00 88 ALA A O 1
ATOM 660 N N . ALA A 1 89 ? 2.032 2.494 -0.565 1.00 94.62 89 ALA A N 1
ATOM 661 C CA . ALA A 1 89 ? 2.589 2.674 0.770 1.00 94.62 89 ALA A CA 1
ATOM 662 C C . ALA A 1 89 ? 1.586 3.378 1.691 1.00 94.62 89 ALA A C 1
ATOM 664 O O . ALA A 1 89 ? 1.301 2.894 2.790 1.00 94.62 89 ALA A O 1
ATOM 665 N N . ILE A 1 90 ? 0.971 4.457 1.198 1.00 96.31 90 ILE A N 1
ATOM 666 C CA . ILE A 1 90 ? -0.074 5.196 1.916 1.00 96.31 90 ILE A CA 1
ATOM 667 C C . ILE A 1 90 ? -1.290 4.298 2.188 1.00 96.31 90 ILE A C 1
ATOM 669 O O . ILE A 1 90 ? -1.808 4.301 3.302 1.00 96.31 90 ILE A O 1
ATOM 673 N N . ALA A 1 91 ? -1.703 3.463 1.227 1.00 98.06 91 ALA A N 1
ATOM 674 C CA . ALA A 1 91 ? -2.788 2.497 1.407 1.00 98.06 91 ALA A CA 1
ATOM 675 C C . ALA A 1 91 ? -2.537 1.541 2.586 1.00 98.06 91 ALA A C 1
ATOM 677 O O . ALA A 1 91 ? -3.445 1.252 3.367 1.00 98.06 91 ALA A O 1
ATOM 678 N N . THR A 1 92 ? -1.292 1.086 2.744 1.00 96.94 92 THR A N 1
ATOM 679 C CA . THR A 1 92 ? -0.888 0.199 3.844 1.00 96.94 92 THR A CA 1
ATOM 680 C C . THR A 1 92 ? -0.925 0.919 5.196 1.00 96.94 92 THR A C 1
ATOM 682 O O . THR A 1 92 ? -1.424 0.358 6.173 1.00 96.94 92 THR A O 1
ATOM 685 N N . LEU A 1 93 ? -0.450 2.170 5.260 1.00 96.38 93 LEU A N 1
ATOM 686 C CA . LEU A 1 93 ? -0.532 2.995 6.473 1.00 96.38 93 LEU A CA 1
ATOM 687 C C . LEU A 1 93 ? -1.981 3.314 6.856 1.00 96.38 93 LEU A C 1
ATOM 689 O O . LEU A 1 93 ? -2.345 3.190 8.023 1.00 96.38 93 LEU A O 1
ATOM 693 N N . ALA A 1 94 ? -2.825 3.653 5.880 1.00 97.19 94 ALA A N 1
ATOM 694 C CA . ALA A 1 94 ? -4.238 3.926 6.111 1.00 97.19 94 ALA A CA 1
ATOM 695 C C . ALA A 1 94 ? -4.985 2.696 6.644 1.00 97.19 94 ALA A C 1
ATOM 697 O O . ALA A 1 94 ? -5.827 2.819 7.530 1.00 97.19 94 ALA A O 1
ATOM 698 N N . ALA A 1 95 ? -4.653 1.495 6.160 1.00 97.38 95 ALA A N 1
ATOM 699 C CA . ALA A 1 95 ? -5.238 0.260 6.674 1.00 97.38 95 ALA A CA 1
ATOM 700 C C . ALA A 1 95 ? -4.908 0.033 8.157 1.00 97.38 95 ALA A C 1
ATOM 702 O O . ALA A 1 95 ? -5.800 -0.287 8.945 1.00 97.38 95 ALA A O 1
ATOM 703 N N . TYR A 1 96 ? -3.641 0.237 8.534 1.00 95.69 96 TYR A N 1
ATOM 704 C CA . TYR A 1 96 ? -3.205 0.193 9.930 1.00 95.69 96 TYR A CA 1
ATOM 705 C C . TYR A 1 96 ? -3.962 1.222 10.780 1.00 95.69 96 TYR A C 1
ATOM 707 O O . TYR A 1 96 ? -4.500 0.892 11.839 1.00 95.69 96 TYR A O 1
ATOM 715 N N . ASP A 1 97 ? -4.040 2.463 10.302 1.00 95.88 97 ASP A N 1
ATOM 716 C CA . ASP A 1 97 ? -4.682 3.559 11.019 1.00 95.88 97 ASP A CA 1
ATOM 717 C C . ASP A 1 97 ? -6.173 3.307 11.267 1.00 95.88 97 ASP A C 1
ATOM 719 O O . ASP A 1 97 ? -6.644 3.432 12.398 1.00 95.88 97 ASP A O 1
ATOM 723 N N . ILE A 1 98 ? -6.906 2.864 10.243 1.00 96.19 98 ILE A N 1
ATOM 724 C CA . ILE A 1 98 ? -8.336 2.547 10.339 1.00 96.19 98 ILE A CA 1
ATOM 725 C C . ILE A 1 98 ? -8.574 1.433 11.365 1.00 96.19 98 ILE A C 1
ATOM 727 O O . ILE A 1 98 ? -9.432 1.570 12.240 1.00 96.19 98 ILE A O 1
ATOM 731 N N . LYS A 1 99 ? -7.803 0.339 11.305 1.00 94.44 99 LYS A N 1
ATOM 732 C CA . LYS A 1 99 ? -7.946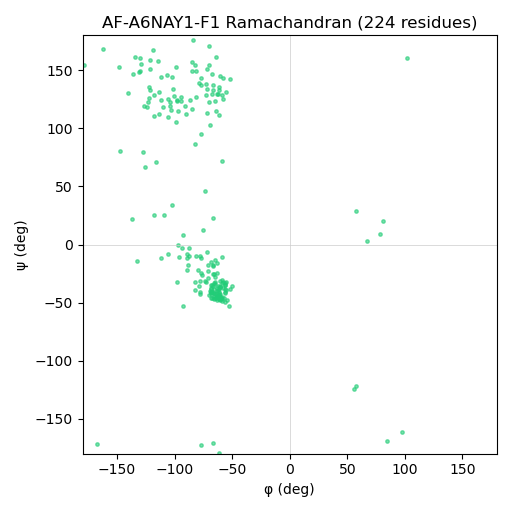 -0.781 12.253 1.00 94.44 99 LYS A CA 1
ATOM 733 C C . LYS A 1 99 ? -7.555 -0.412 13.682 1.00 94.44 99 LYS A C 1
ATOM 735 O O . LYS A 1 99 ? -8.051 -1.041 14.612 1.00 94.44 99 LYS A O 1
ATOM 740 N N . THR A 1 100 ? -6.690 0.584 13.856 1.00 92.81 100 THR A N 1
ATOM 741 C CA . THR A 1 100 ? -6.280 1.088 15.174 1.00 92.81 100 THR A CA 1
ATOM 742 C C . THR A 1 100 ? -7.300 2.074 15.744 1.00 92.81 100 THR A C 1
ATOM 744 O O . THR A 1 100 ? -7.595 2.043 16.935 1.00 92.81 100 THR A O 1
ATOM 747 N N . THR A 1 101 ? -7.866 2.928 14.892 1.00 94.38 101 THR A N 1
ATOM 748 C CA . THR A 1 101 ? -8.758 4.026 15.293 1.00 94.38 101 THR A CA 1
ATOM 749 C C . THR A 1 101 ? -10.170 3.533 15.608 1.00 94.38 101 THR A C 1
ATOM 751 O O . THR A 1 101 ? -10.783 3.974 16.580 1.00 94.38 101 THR A O 1
ATOM 754 N N . PHE A 1 102 ? -10.704 2.597 14.817 1.00 93.12 102 PHE A N 1
ATOM 755 C CA . PHE A 1 102 ? -12.096 2.160 14.936 1.00 93.12 102 PHE A CA 1
ATOM 756 C C . PHE A 1 102 ? -12.196 0.771 15.580 1.00 93.12 102 PHE A C 1
ATOM 758 O O . PHE A 1 102 ? -11.896 -0.244 14.955 1.00 93.12 102 PHE A O 1
ATOM 765 N N . LYS A 1 103 ? -12.699 0.702 16.823 1.00 86.31 103 LYS A N 1
ATOM 766 C CA . LYS A 1 103 ? -12.849 -0.565 17.577 1.00 86.31 103 LYS A CA 1
ATOM 767 C C . LYS A 1 103 ? -13.669 -1.628 16.834 1.00 86.31 103 LYS A C 1
ATOM 769 O O . LYS A 1 103 ? -13.336 -2.806 16.887 1.00 86.31 103 LYS A O 1
ATOM 774 N N . ARG A 1 104 ? -14.733 -1.208 16.140 1.00 85.62 104 ARG A N 1
ATOM 775 C CA . ARG A 1 104 ? -15.587 -2.059 15.291 1.00 85.62 104 ARG A CA 1
ATOM 776 C C . ARG A 1 104 ? -15.271 -1.867 13.802 1.00 85.62 104 ARG A C 1
ATOM 778 O O . ARG A 1 104 ? -16.174 -1.909 12.976 1.00 85.62 104 ARG A O 1
ATOM 785 N N . ALA A 1 105 ? -14.005 -1.612 13.454 1.00 88.38 105 ALA A N 1
ATOM 786 C CA . ALA A 1 105 ? -13.605 -1.493 12.056 1.00 88.38 105 ALA A CA 1
ATOM 787 C C . ALA A 1 105 ? -14.016 -2.755 11.273 1.00 88.38 105 ALA A C 1
ATOM 789 O O . ALA A 1 105 ? -13.675 -3.860 11.723 1.00 88.38 105 ALA A O 1
ATOM 790 N N . PRO A 1 106 ? -14.659 -2.606 10.100 1.00 93.25 106 PRO A N 1
ATOM 791 C CA . PRO A 1 106 ? -15.007 -3.724 9.232 1.00 93.25 106 PRO A CA 1
ATOM 792 C C . PRO A 1 106 ? -13.761 -4.483 8.755 1.00 93.25 106 PRO A C 1
ATOM 794 O O . PRO A 1 106 ? -12.614 -4.155 9.087 1.00 93.25 106 PRO A O 1
ATOM 797 N N . MET A 1 107 ? -13.973 -5.522 7.951 1.00 95.12 107 MET A N 1
ATOM 798 C CA . MET A 1 107 ? -12.871 -6.178 7.255 1.00 95.12 107 MET A CA 1
ATOM 799 C C . MET A 1 107 ? -12.135 -5.155 6.377 1.00 95.12 107 MET A C 1
ATOM 801 O O . MET A 1 107 ? -12.754 -4.504 5.537 1.00 95.12 107 MET A O 1
ATOM 805 N N . VAL A 1 108 ? -10.818 -5.032 6.563 1.00 97.56 108 VAL A N 1
ATOM 806 C CA . VAL A 1 108 ? -9.958 -4.141 5.773 1.00 97.56 108 VAL A CA 1
ATOM 807 C C . VAL A 1 108 ? -9.027 -4.982 4.908 1.00 97.56 108 VAL A C 1
ATOM 809 O O . VAL A 1 108 ? -8.272 -5.815 5.420 1.00 97.56 108 VAL A O 1
ATOM 812 N N . THR A 1 109 ? -9.077 -4.735 3.601 1.00 98.19 109 THR A N 1
ATOM 813 C CA . THR A 1 109 ? -8.219 -5.367 2.599 1.00 98.19 109 THR A CA 1
ATOM 814 C C . THR A 1 109 ? -7.436 -4.303 1.844 1.00 98.19 109 THR A C 1
ATOM 816 O O . THR A 1 109 ? -8.008 -3.321 1.380 1.00 98.19 109 THR A O 1
ATOM 819 N N . VAL A 1 110 ? -6.134 -4.514 1.689 1.00 98.44 110 VAL A N 1
ATOM 820 C CA . VAL A 1 110 ? -5.258 -3.715 0.836 1.00 98.44 110 VAL A CA 1
ATOM 821 C C . VAL A 1 110 ? -4.922 -4.524 -0.408 1.00 98.44 110 VAL A C 1
ATOM 823 O O . VAL A 1 110 ? -4.411 -5.637 -0.294 1.00 98.44 110 VAL A O 1
ATOM 826 N N . MET A 1 111 ? -5.179 -3.956 -1.581 1.00 97.94 111 MET A N 1
ATOM 827 C CA . MET A 1 111 ? -4.688 -4.460 -2.864 1.00 97.94 111 MET A CA 1
ATOM 828 C C . MET A 1 111 ? -3.795 -3.391 -3.466 1.00 97.94 111 MET A C 1
ATOM 830 O O . MET A 1 111 ? -4.279 -2.324 -3.823 1.00 97.94 111 MET A O 1
ATOM 834 N N . SER A 1 112 ? -2.493 -3.636 -3.531 1.00 96.81 112 SER A N 1
ATOM 835 C CA . SER A 1 112 ? -1.536 -2.618 -3.951 1.00 96.81 112 SER A CA 1
ATOM 836 C C . SER A 1 112 ? -0.722 -3.042 -5.161 1.00 96.81 112 SER A C 1
ATOM 838 O O . SER A 1 112 ? -0.473 -4.226 -5.361 1.00 96.81 112 SER A O 1
ATOM 840 N N . PHE A 1 113 ? -0.296 -2.064 -5.958 1.00 96.25 113 PHE A N 1
ATOM 841 C CA . PHE A 1 113 ? 0.443 -2.280 -7.202 1.00 96.25 113 PHE A CA 1
ATOM 842 C C . PHE A 1 113 ? 1.787 -1.558 -7.144 1.00 96.25 113 PHE A C 1
ATOM 844 O O . PHE A 1 113 ? 1.833 -0.356 -6.880 1.00 96.25 113 PHE A O 1
ATOM 851 N N . GLY A 1 114 ? 2.888 -2.268 -7.380 1.00 92.88 114 GLY A N 1
ATOM 852 C CA . GLY A 1 114 ? 4.219 -1.652 -7.468 1.00 92.88 114 GLY A CA 1
ATOM 853 C C . GLY A 1 114 ? 4.643 -0.861 -6.229 1.00 92.88 114 GLY A C 1
ATOM 854 O O . GLY A 1 114 ? 5.358 0.129 -6.334 1.00 92.88 114 GLY A O 1
ATOM 855 N N . GLY A 1 115 ? 4.152 -1.243 -5.049 1.00 91.38 115 GLY A N 1
ATOM 856 C CA . GLY A 1 115 ? 4.405 -0.502 -3.819 1.00 91.38 115 GLY A CA 1
ATOM 857 C C . GLY A 1 115 ? 5.792 -0.759 -3.218 1.00 91.38 115 GLY A C 1
ATOM 858 O O . GLY A 1 115 ? 6.201 -1.927 -3.151 1.00 91.38 115 GLY A O 1
ATOM 859 N N . PRO A 1 116 ? 6.477 0.285 -2.707 1.00 90.25 116 PRO A N 1
ATOM 860 C CA . PRO A 1 116 ? 7.711 0.131 -1.941 1.00 90.25 116 PRO A CA 1
ATOM 861 C C . PRO A 1 116 ? 7.441 -0.498 -0.563 1.00 90.25 116 PRO A C 1
ATOM 863 O O . PRO A 1 116 ? 6.295 -0.645 -0.123 1.00 90.25 116 PRO A O 1
ATOM 866 N N . ARG A 1 117 ? 8.505 -0.871 0.153 1.00 88.00 117 ARG A N 1
ATOM 867 C CA . ARG A 1 117 ? 8.419 -1.388 1.526 1.00 88.00 117 ARG A CA 1
ATOM 868 C C . ARG A 1 117 ? 8.067 -0.265 2.497 1.00 88.00 117 ARG A C 1
ATOM 870 O O . ARG A 1 117 ? 8.667 0.800 2.470 1.00 88.00 117 ARG A O 1
ATOM 877 N N . VAL A 1 118 ? 7.110 -0.523 3.386 1.00 91.25 118 VAL A N 1
ATOM 878 C CA . VAL A 1 118 ? 6.492 0.531 4.213 1.00 91.25 118 VAL A CA 1
ATOM 879 C C . VAL A 1 118 ? 7.092 0.624 5.613 1.00 91.25 118 VAL A C 1
ATOM 881 O O . VAL A 1 118 ? 7.151 1.707 6.186 1.00 91.25 118 VAL A O 1
ATOM 884 N N . GLY A 1 119 ? 7.542 -0.490 6.188 1.00 89.19 119 GLY A N 1
ATOM 885 C CA . GLY A 1 119 ? 8.027 -0.505 7.564 1.00 89.19 119 GLY A CA 1
ATOM 886 C C . GLY A 1 119 ? 8.776 -1.773 7.931 1.00 89.19 119 GLY A C 1
ATOM 887 O O . GLY A 1 119 ? 9.094 -2.601 7.077 1.00 89.19 119 GLY A O 1
ATOM 888 N N . ASN A 1 120 ? 9.077 -1.906 9.219 1.00 86.75 120 ASN A N 1
ATOM 889 C CA . ASN A 1 120 ? 9.883 -3.000 9.743 1.00 86.75 120 ASN A CA 1
ATOM 890 C C . ASN A 1 120 ? 9.075 -4.280 10.028 1.00 86.75 120 ASN A C 1
ATOM 892 O O . ASN A 1 120 ? 7.846 -4.329 9.924 1.00 86.75 120 ASN A O 1
ATOM 896 N N . ARG A 1 121 ? 9.775 -5.349 10.432 1.00 83.88 121 ARG A N 1
ATOM 897 C CA . ARG A 1 121 ? 9.155 -6.635 10.813 1.00 83.88 121 ARG A CA 1
ATOM 898 C C . ARG A 1 121 ? 8.112 -6.489 11.930 1.00 83.88 121 ARG A C 1
ATOM 900 O O . ARG A 1 121 ? 7.106 -7.199 11.924 1.00 83.88 121 ARG A O 1
ATOM 907 N N . CYS A 1 122 ? 8.330 -5.578 12.878 1.00 85.94 122 CYS A N 1
ATOM 908 C CA . CYS A 1 122 ? 7.382 -5.310 13.958 1.00 85.94 122 CYS A CA 1
ATOM 909 C C . CYS A 1 122 ? 6.091 -4.666 13.427 1.00 85.94 122 CYS A C 1
ATOM 911 O O . CYS A 1 122 ? 5.005 -5.083 13.825 1.00 85.94 122 CYS A O 1
ATOM 913 N N . PHE A 1 123 ? 6.190 -3.731 12.476 1.00 90.06 123 PHE A N 1
ATOM 914 C CA . PHE A 1 123 ? 5.034 -3.144 11.796 1.00 90.06 123 PHE A CA 1
ATOM 915 C C . PHE A 1 123 ? 4.247 -4.181 10.984 1.00 90.06 123 PHE A C 1
ATOM 917 O O . PHE A 1 123 ? 3.025 -4.257 11.107 1.00 90.06 123 PHE A O 1
ATOM 924 N N . ARG A 1 124 ? 4.938 -5.050 10.232 1.00 89.75 124 ARG A N 1
ATOM 925 C CA . ARG A 1 124 ? 4.301 -6.181 9.535 1.00 89.75 124 ARG A CA 1
ATOM 926 C C . ARG A 1 124 ? 3.465 -7.031 10.495 1.00 89.75 124 ARG A C 1
ATOM 928 O O . ARG A 1 124 ? 2.287 -7.267 10.242 1.00 89.75 124 ARG A O 1
ATOM 935 N N . ARG A 1 125 ? 4.072 -7.474 11.601 1.00 88.31 125 ARG A N 1
ATOM 936 C CA . ARG A 1 125 ? 3.404 -8.324 12.598 1.00 88.31 125 ARG A CA 1
ATOM 937 C C . ARG A 1 125 ? 2.189 -7.627 13.207 1.00 88.31 125 ARG A C 1
ATOM 939 O O . ARG A 1 125 ? 1.184 -8.274 13.488 1.00 88.31 125 ARG A O 1
ATOM 946 N N . LEU A 1 126 ? 2.281 -6.316 13.415 1.00 89.44 126 LEU A N 1
ATOM 947 C CA . LEU A 1 126 ? 1.188 -5.513 13.948 1.00 89.44 126 LEU A CA 1
ATOM 948 C C . LEU A 1 126 ? -0.016 -5.491 12.993 1.00 89.44 126 LEU A C 1
ATOM 950 O O . LEU A 1 126 ? -1.133 -5.756 13.433 1.00 89.44 126 LEU A O 1
ATOM 954 N N . LEU A 1 127 ? 0.216 -5.276 11.695 1.00 91.75 127 LEU A N 1
ATOM 955 C CA . LEU A 1 127 ? -0.824 -5.336 10.660 1.00 91.75 127 LEU A CA 1
ATOM 956 C C . LEU A 1 127 ? -1.470 -6.724 10.546 1.00 91.75 127 LEU A C 1
ATOM 958 O O . LEU A 1 127 ? -2.695 -6.835 10.492 1.00 91.75 127 LEU A O 1
ATOM 962 N N . GLU A 1 128 ? -0.659 -7.785 10.552 1.00 90.25 128 GLU A N 1
ATOM 963 C CA . GLU A 1 128 ? -1.153 -9.168 10.511 1.00 90.25 128 GLU A CA 1
ATOM 964 C C . GLU A 1 128 ? -2.021 -9.484 11.741 1.00 90.25 128 GLU A C 1
ATOM 966 O O . GLU A 1 128 ? -3.106 -10.055 11.607 1.00 90.25 128 GLU A O 1
ATOM 971 N N . LYS A 1 129 ? -1.599 -9.043 12.936 1.00 91.25 129 LYS A N 1
ATOM 972 C CA . LYS A 1 129 ? -2.346 -9.223 14.192 1.00 91.25 129 LYS A CA 1
ATOM 973 C C . LYS A 1 129 ? -3.684 -8.475 14.201 1.00 91.25 129 LYS A C 1
ATOM 975 O O . LYS A 1 129 ? -4.636 -8.957 14.806 1.00 91.25 129 LYS A O 1
ATOM 980 N N . GLN A 1 130 ? -3.779 -7.329 13.525 1.00 91.38 130 GLN A N 1
ATOM 981 C CA . GLN A 1 130 ? -5.036 -6.583 13.365 1.00 91.38 130 GLN A CA 1
ATOM 982 C C . GLN A 1 130 ? -6.031 -7.264 12.410 1.00 91.38 130 GLN A C 1
ATOM 984 O O . GLN A 1 130 ? -7.172 -6.812 12.282 1.00 91.38 130 GLN A O 1
ATOM 989 N N . GLY A 1 131 ? -5.623 -8.347 11.740 1.00 92.56 131 GLY A N 1
ATOM 990 C CA . GLY A 1 131 ? -6.453 -9.0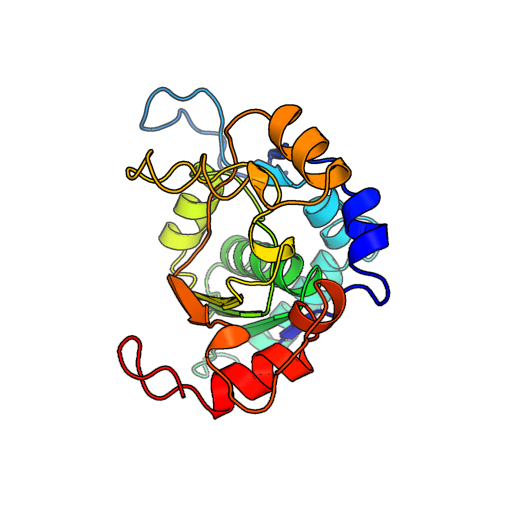71 10.782 1.00 92.56 131 GLY A CA 1
ATOM 991 C C . GLY A 1 131 ? -6.549 -8.395 9.413 1.00 92.56 131 GLY A C 1
ATOM 992 O O . GLY A 1 131 ? -7.342 -8.842 8.583 1.00 92.56 131 GLY A O 1
ATOM 993 N N . THR A 1 132 ? -5.752 -7.353 9.154 1.00 95.44 132 THR A N 1
ATOM 994 C CA . THR A 1 132 ? -5.681 -6.694 7.846 1.00 95.44 132 THR A CA 1
ATOM 995 C C . THR A 1 132 ? -5.166 -7.677 6.803 1.00 95.44 132 THR A C 1
ATOM 997 O O . THR A 1 132 ? -4.129 -8.318 6.989 1.00 95.44 132 THR A O 1
ATOM 1000 N N . LYS A 1 133 ? -5.879 -7.799 5.682 1.00 95.75 133 LYS A N 1
ATOM 1001 C CA . LYS A 1 133 ? -5.427 -8.604 4.543 1.00 95.75 133 LYS A CA 1
ATOM 1002 C C . LYS A 1 133 ? -4.708 -7.696 3.562 1.00 95.75 133 LYS A C 1
ATOM 1004 O O . LYS A 1 133 ? -5.254 -6.677 3.166 1.00 95.75 133 LYS A O 1
ATOM 1009 N N . VAL A 1 134 ? -3.484 -8.044 3.184 1.00 96.75 134 VAL A N 1
ATOM 1010 C CA . VAL A 1 134 ? -2.680 -7.249 2.249 1.00 96.75 134 VAL A CA 1
ATOM 1011 C C . VAL A 1 134 ? -2.218 -8.158 1.118 1.00 96.75 134 VAL A C 1
ATOM 1013 O O . VAL A 1 134 ? -1.515 -9.138 1.370 1.00 96.75 134 VAL A O 1
ATOM 1016 N N . LEU A 1 135 ? -2.624 -7.825 -0.105 1.00 97.06 135 LEU A N 1
ATOM 1017 C CA . LEU A 1 135 ? -2.138 -8.410 -1.348 1.00 97.06 135 LEU A CA 1
ATOM 1018 C C . LEU A 1 135 ? -1.303 -7.360 -2.085 1.00 97.06 135 LEU A C 1
ATOM 1020 O O . LEU A 1 135 ? -1.807 -6.297 -2.449 1.00 97.06 135 LEU A O 1
ATOM 1024 N N . ARG A 1 136 ? -0.024 -7.667 -2.294 1.00 96.31 136 ARG A N 1
ATOM 1025 C CA . ARG A 1 136 ? 0.924 -6.843 -3.045 1.00 96.31 136 ARG A CA 1
ATOM 1026 C C . ARG A 1 136 ? 1.125 -7.451 -4.420 1.00 96.31 136 ARG A C 1
ATOM 1028 O O . ARG A 1 136 ? 1.652 -8.551 -4.536 1.00 96.31 136 ARG A O 1
ATOM 1035 N N . ILE A 1 137 ? 0.726 -6.729 -5.450 1.00 96.31 137 ILE A N 1
ATOM 1036 C CA . ILE A 1 137 ? 0.960 -7.090 -6.841 1.00 96.31 137 ILE A CA 1
ATOM 1037 C C . ILE A 1 137 ? 2.291 -6.447 -7.218 1.00 96.31 137 ILE A C 1
ATOM 1039 O O . ILE A 1 137 ? 2.427 -5.219 -7.212 1.00 96.31 137 ILE A O 1
ATOM 1043 N N . VAL A 1 138 ? 3.295 -7.287 -7.457 1.00 93.38 138 VAL A N 1
ATOM 1044 C CA . VAL A 1 138 ? 4.690 -6.876 -7.646 1.00 93.38 138 VAL A CA 1
ATOM 1045 C C . VAL A 1 138 ? 5.195 -7.349 -9.001 1.00 93.38 138 VAL A C 1
ATOM 1047 O O . VAL A 1 138 ? 4.967 -8.493 -9.386 1.00 93.38 138 VAL A O 1
ATOM 1050 N N . ASN A 1 139 ? 5.892 -6.473 -9.718 1.00 91.19 139 ASN A N 1
ATOM 1051 C CA . ASN A 1 139 ? 6.604 -6.820 -10.938 1.00 91.19 139 ASN A CA 1
ATOM 1052 C C . ASN A 1 139 ? 8.083 -7.049 -10.601 1.00 91.19 139 ASN A C 1
ATOM 1054 O O . ASN A 1 139 ? 8.743 -6.176 -10.041 1.00 91.19 139 ASN A O 1
ATOM 1058 N N . SER A 1 140 ? 8.616 -8.221 -10.938 1.00 88.38 140 SER A N 1
ATOM 1059 C CA . SER A 1 140 ? 10.004 -8.604 -10.648 1.00 88.38 140 SER A CA 1
ATOM 1060 C C . SER A 1 140 ? 11.030 -7.716 -11.362 1.00 88.38 140 SER A C 1
ATOM 1062 O O . SER A 1 140 ? 12.158 -7.560 -10.875 1.00 88.38 140 SER A O 1
ATOM 1064 N N . ASP A 1 141 ? 10.625 -7.104 -12.477 1.00 85.75 141 ASP A N 1
ATOM 1065 C CA . ASP A 1 141 ? 11.422 -6.160 -13.262 1.00 85.75 141 ASP A CA 1
ATOM 1066 C C . ASP A 1 141 ? 11.286 -4.703 -12.783 1.00 85.75 141 ASP A C 1
ATOM 1068 O O . ASP A 1 141 ? 11.959 -3.815 -13.304 1.00 85.75 141 ASP A O 1
ATOM 1072 N N . ASP A 1 142 ? 10.441 -4.438 -11.783 1.00 86.31 142 ASP A N 1
ATOM 1073 C CA . ASP A 1 142 ? 10.241 -3.114 -11.199 1.00 86.31 142 ASP A CA 1
ATOM 1074 C C . ASP A 1 142 ? 11.085 -2.929 -9.928 1.00 86.31 142 ASP A C 1
ATOM 1076 O O . ASP A 1 142 ? 10.866 -3.567 -8.892 1.00 86.31 142 ASP A O 1
ATOM 1080 N N . VAL A 1 143 ? 12.048 -2.007 -9.995 1.00 79.00 143 VAL A N 1
ATOM 1081 C CA . VAL A 1 143 ? 12.968 -1.684 -8.894 1.00 79.00 143 VAL A CA 1
ATOM 1082 C C . VAL A 1 143 ? 12.274 -1.049 -7.685 1.00 79.00 143 VAL A C 1
ATOM 1084 O O . VAL A 1 143 ? 12.764 -1.202 -6.566 1.00 79.00 143 VAL A O 1
ATOM 1087 N N . ILE A 1 144 ? 11.122 -0.390 -7.866 1.00 79.88 144 ILE A N 1
ATOM 1088 C CA . ILE A 1 144 ? 10.408 0.304 -6.781 1.00 79.88 144 ILE A CA 1
ATOM 1089 C C . ILE A 1 144 ? 9.904 -0.686 -5.727 1.00 79.88 144 ILE A C 1
ATOM 1091 O O . ILE A 1 144 ? 9.922 -0.404 -4.530 1.00 79.88 144 ILE A O 1
ATOM 1095 N N . THR A 1 145 ? 9.520 -1.891 -6.145 1.00 80.50 145 THR A N 1
ATOM 1096 C CA . THR A 1 145 ? 9.047 -2.942 -5.227 1.00 80.50 145 THR A CA 1
ATOM 1097 C C . THR A 1 145 ? 10.139 -3.470 -4.293 1.00 80.50 145 THR A C 1
ATOM 1099 O O . THR A 1 145 ? 9.839 -4.079 -3.262 1.00 80.50 145 THR A O 1
ATOM 1102 N N . LYS A 1 146 ? 11.411 -3.223 -4.635 1.00 76.12 146 LYS A N 1
ATOM 1103 C CA . LYS A 1 146 ? 12.595 -3.752 -3.946 1.00 76.12 146 LYS A CA 1
ATOM 1104 C C . LYS A 1 146 ? 13.200 -2.773 -2.942 1.00 76.12 146 LYS A C 1
ATOM 1106 O O . LYS A 1 146 ? 14.185 -3.125 -2.297 1.00 76.12 146 LYS A O 1
ATOM 1111 N N . VAL A 1 147 ? 12.636 -1.578 -2.792 1.00 72.75 147 VAL A N 1
ATOM 1112 C CA . VAL A 1 147 ? 13.160 -0.508 -1.930 1.00 72.75 147 VAL A CA 1
ATOM 1113 C C . VAL A 1 147 ? 12.139 -0.093 -0.867 1.00 72.75 147 VAL A C 1
ATOM 1115 O O . VAL A 1 147 ? 10.943 -0.302 -1.066 1.00 72.75 147 VAL A O 1
ATOM 1118 N N . PRO A 1 148 ? 12.571 0.527 0.245 1.00 65.75 148 PRO A N 1
ATOM 1119 C CA . PRO A 1 148 ? 13.955 0.647 0.725 1.00 65.75 148 PRO A CA 1
ATOM 1120 C C . PRO A 1 148 ? 14.542 -0.678 1.263 1.00 65.75 148 PRO A C 1
ATOM 1122 O O . PRO A 1 148 ? 13.818 -1.534 1.779 1.00 65.75 148 PRO A O 1
ATOM 1125 N N . GLY A 1 149 ? 15.871 -0.832 1.155 1.00 59.72 149 GLY A N 1
ATOM 1126 C CA . GLY A 1 149 ? 16.678 -1.894 1.791 1.00 59.72 149 GLY A CA 1
ATOM 1127 C C . GLY A 1 149 ? 16.771 -3.242 1.050 1.00 59.72 149 GLY A C 1
ATOM 1128 O O . GLY A 1 149 ? 16.347 -3.368 -0.096 1.00 59.72 149 GLY A O 1
ATOM 1129 N N . VAL A 1 150 ? 17.310 -4.266 1.722 1.00 53.06 150 VAL A N 1
ATOM 1130 C CA . VAL A 1 150 ? 17.316 -5.689 1.306 1.00 53.06 150 VAL A CA 1
ATOM 1131 C C . VAL A 1 150 ? 16.323 -6.477 2.176 1.00 53.06 150 VAL A C 1
ATOM 1133 O O . VAL A 1 150 ? 16.149 -6.152 3.351 1.00 53.06 150 VAL A O 1
ATOM 1136 N N . VAL A 1 151 ? 15.649 -7.498 1.626 1.00 51.00 151 VAL A N 1
ATOM 1137 C CA . VAL A 1 151 ? 14.693 -8.333 2.380 1.00 51.00 151 VAL A CA 1
ATOM 1138 C C . VAL A 1 151 ? 15.441 -9.216 3.380 1.00 51.00 151 VAL A C 1
ATOM 1140 O O . VAL A 1 151 ? 16.249 -10.051 2.985 1.00 51.00 151 VAL A O 1
ATOM 1143 N N . LEU A 1 152 ? 15.115 -9.109 4.668 1.00 44.38 152 LEU A N 1
ATOM 1144 C CA . LEU A 1 152 ? 15.407 -10.178 5.621 1.00 44.38 152 LEU A CA 1
ATOM 1145 C C . LEU A 1 152 ? 14.291 -11.229 5.521 1.00 44.38 152 LEU A C 1
ATOM 1147 O O . LEU A 1 152 ? 13.307 -11.167 6.266 1.00 44.38 152 LEU A O 1
ATOM 1151 N N . ASP A 1 153 ? 14.436 -12.178 4.606 1.00 44.72 153 ASP A N 1
ATOM 1152 C CA . ASP A 1 153 ? 13.716 -13.455 4.639 1.00 44.72 153 ASP A CA 1
ATOM 1153 C C . ASP A 1 153 ? 14.742 -14.575 4.860 1.00 44.72 153 ASP A C 1
ATOM 1155 O O . ASP A 1 153 ? 15.925 -14.376 4.587 1.00 44.72 153 ASP A O 1
ATOM 1159 N N . ASN A 1 154 ? 14.329 -15.741 5.359 1.00 44.19 154 ASN A N 1
ATOM 1160 C CA . ASN A 1 154 ? 15.220 -16.867 5.712 1.00 44.19 154 ASN A CA 1
ATOM 1161 C C . ASN A 1 154 ? 15.922 -17.529 4.493 1.00 44.19 154 ASN A C 1
ATOM 1163 O O . ASN A 1 154 ? 16.289 -18.701 4.540 1.00 44.19 154 ASN A O 1
ATOM 1167 N N . ARG A 1 155 ? 16.067 -16.815 3.372 1.00 44.53 155 ARG A N 1
ATOM 1168 C CA . ARG A 1 155 ? 16.687 -17.260 2.119 1.00 44.53 155 ARG A CA 1
ATOM 1169 C C . ARG A 1 155 ? 17.753 -16.246 1.704 1.00 44.53 155 ARG A C 1
ATOM 1171 O O . ARG A 1 155 ? 17.532 -15.379 0.866 1.00 44.53 155 ARG A O 1
ATOM 1178 N N . GLU A 1 156 ? 18.918 -16.353 2.333 1.00 42.72 156 GLU A N 1
ATOM 1179 C CA . GLU A 1 156 ? 20.048 -15.421 2.199 1.00 42.72 156 GLU A CA 1
ATOM 1180 C C . GLU A 1 156 ? 20.693 -15.384 0.795 1.00 42.72 156 GLU A C 1
ATOM 1182 O O . GLU A 1 156 ? 21.445 -14.458 0.499 1.00 42.72 156 GLU A O 1
ATOM 1187 N N . GLN A 1 157 ? 20.402 -16.334 -0.102 1.00 38.56 157 GLN A N 1
ATOM 1188 C CA . GLN A 1 157 ? 21.167 -16.498 -1.350 1.00 38.56 157 GLN A CA 1
ATOM 1189 C C . GLN A 1 157 ? 20.664 -15.696 -2.567 1.00 38.56 157 GLN A C 1
ATOM 1191 O O . GLN A 1 157 ? 21.470 -15.400 -3.450 1.00 38.56 157 GLN A O 1
ATOM 1196 N N . ASP A 1 158 ? 19.398 -15.266 -2.614 1.00 44.62 158 ASP A N 1
ATOM 1197 C CA . ASP A 1 158 ? 18.845 -14.585 -3.806 1.00 44.62 158 ASP A CA 1
ATOM 1198 C C . ASP A 1 158 ? 19.050 -13.058 -3.807 1.00 44.62 158 ASP A C 1
ATOM 1200 O O . ASP A 1 158 ? 18.983 -12.402 -4.850 1.00 44.62 158 ASP A O 1
ATOM 1204 N N . ASN A 1 159 ? 19.351 -12.470 -2.648 1.00 45.94 159 ASN A N 1
ATOM 1205 C CA . ASN A 1 159 ? 19.411 -11.017 -2.482 1.00 45.94 159 ASN A CA 1
ATOM 1206 C C . ASN A 1 159 ? 20.705 -10.378 -3.027 1.00 45.94 159 ASN A C 1
ATOM 1208 O O . ASN A 1 159 ? 20.665 -9.256 -3.529 1.00 45.94 159 ASN A O 1
ATOM 1212 N N . VAL A 1 160 ? 21.840 -11.088 -2.983 1.00 45.06 160 VAL A N 1
ATOM 1213 C CA . VAL A 1 160 ? 23.164 -10.551 -3.376 1.00 45.06 160 VAL A CA 1
ATOM 1214 C C . VAL A 1 160 ? 23.310 -10.409 -4.897 1.00 45.06 160 VAL A C 1
ATOM 1216 O O . VAL A 1 160 ? 23.975 -9.498 -5.379 1.00 45.06 160 VAL A O 1
ATOM 1219 N N . LYS A 1 161 ? 22.658 -11.274 -5.684 1.00 43.28 161 LYS A N 1
ATOM 1220 C CA . LYS A 1 161 ? 22.705 -11.192 -7.156 1.00 43.28 161 LYS A CA 1
ATOM 1221 C C . LYS A 1 161 ? 21.827 -10.071 -7.722 1.00 43.28 161 LYS A C 1
ATOM 1223 O O . LYS A 1 161 ? 22.110 -9.567 -8.804 1.00 43.28 161 LYS A O 1
ATOM 1228 N N . MET A 1 162 ? 20.772 -9.668 -7.009 1.00 46.94 162 MET A N 1
ATOM 1229 C CA . MET A 1 162 ? 19.827 -8.649 -7.482 1.00 46.94 162 MET A CA 1
ATOM 1230 C C . MET A 1 162 ? 20.301 -7.212 -7.245 1.00 46.94 162 MET A C 1
ATOM 1232 O O . MET A 1 162 ? 20.010 -6.351 -8.078 1.00 46.94 162 MET A O 1
ATOM 1236 N N . THR A 1 163 ? 21.057 -6.945 -6.173 1.00 48.38 163 THR A N 1
ATOM 1237 C CA . THR A 1 163 ? 21.634 -5.613 -5.904 1.00 48.38 163 THR A CA 1
ATOM 1238 C C . THR A 1 163 ? 22.608 -5.178 -6.998 1.00 48.38 163 THR A C 1
ATOM 1240 O O . THR A 1 163 ? 22.583 -4.018 -7.395 1.00 48.38 163 THR A O 1
ATOM 1243 N N . ALA A 1 164 ? 23.372 -6.118 -7.567 1.00 50.66 164 ALA A N 1
ATOM 1244 C CA . ALA A 1 164 ? 24.295 -5.870 -8.677 1.00 50.66 164 ALA A CA 1
ATOM 1245 C C . ALA A 1 164 ? 23.606 -5.474 -10.002 1.00 50.66 164 ALA A C 1
ATOM 1247 O O . ALA A 1 164 ? 24.259 -4.934 -10.889 1.00 50.66 164 ALA A O 1
ATOM 1248 N N . SER A 1 165 ? 22.300 -5.739 -10.153 1.00 54.69 165 SER A N 1
ATOM 1249 C CA . SER A 1 165 ? 21.521 -5.373 -11.352 1.00 54.69 165 SER A CA 1
ATOM 1250 C C . SER A 1 165 ? 20.798 -4.025 -11.237 1.00 54.69 165 SER A C 1
ATOM 1252 O O . SER A 1 165 ? 20.130 -3.600 -12.179 1.00 54.69 165 SER A O 1
ATOM 1254 N N . MET A 1 166 ? 20.888 -3.363 -10.079 1.00 62.88 166 MET A N 1
ATOM 1255 C CA . MET A 1 166 ? 20.221 -2.084 -9.843 1.00 62.88 166 MET A CA 1
ATOM 1256 C C . MET A 1 166 ? 21.076 -0.915 -10.359 1.00 62.88 166 MET A C 1
ATOM 1258 O O . MET A 1 166 ? 22.304 -0.979 -10.297 1.00 62.88 166 MET A O 1
ATOM 1262 N N . PRO A 1 167 ? 20.461 0.192 -10.814 1.00 61.41 167 PRO A N 1
ATOM 1263 C CA . PRO A 1 167 ? 21.178 1.439 -11.067 1.00 61.41 167 PRO A CA 1
ATOM 1264 C C . PRO A 1 167 ? 22.018 1.876 -9.856 1.00 61.41 167 PRO A C 1
ATOM 1266 O O . PRO A 1 167 ? 21.571 1.763 -8.711 1.00 61.41 167 PRO A O 1
ATOM 1269 N N . SER A 1 168 ? 23.206 2.437 -10.098 1.00 64.12 168 SER A N 1
ATOM 1270 C CA . SER A 1 168 ? 24.205 2.754 -9.059 1.00 64.12 168 SER A CA 1
ATOM 1271 C C . SER A 1 168 ? 23.673 3.649 -7.931 1.00 64.12 168 SER A C 1
ATOM 1273 O O . SER A 1 168 ? 24.069 3.513 -6.775 1.00 64.12 168 SER A O 1
ATOM 1275 N N . TRP A 1 169 ? 22.732 4.545 -8.238 1.00 62.00 169 TRP A N 1
ATOM 1276 C CA . TRP A 1 169 ? 22.099 5.420 -7.248 1.00 62.00 169 TRP A CA 1
ATOM 1277 C C . TRP A 1 169 ? 21.154 4.670 -6.291 1.00 62.00 169 TRP A C 1
ATOM 1279 O O . TRP A 1 169 ? 21.000 5.091 -5.144 1.00 62.00 169 TRP A O 1
ATOM 1289 N N . ILE A 1 170 ? 20.544 3.557 -6.725 1.00 62.28 170 ILE A N 1
ATOM 1290 C CA . ILE A 1 170 ? 19.735 2.674 -5.866 1.00 62.28 170 ILE A CA 1
ATOM 1291 C C . ILE A 1 170 ? 20.652 1.803 -5.017 1.00 62.28 170 ILE A C 1
ATOM 1293 O O . ILE A 1 170 ? 20.406 1.652 -3.822 1.00 62.28 170 ILE A O 1
ATOM 1297 N N . GLN A 1 171 ? 21.723 1.271 -5.613 1.00 63.06 171 GLN A N 1
ATOM 1298 C CA . GLN A 1 171 ? 22.714 0.472 -4.896 1.00 63.06 171 GLN A CA 1
ATOM 1299 C C . GLN A 1 171 ? 23.261 1.238 -3.684 1.00 63.06 171 GLN A C 1
ATOM 1301 O O . GLN A 1 171 ? 23.206 0.731 -2.565 1.00 63.06 171 GLN A O 1
ATOM 1306 N N . LYS A 1 172 ? 23.641 2.507 -3.882 1.00 61.34 172 LYS A N 1
ATOM 1307 C CA . LYS A 1 172 ? 24.104 3.394 -2.809 1.00 61.34 172 LYS A CA 1
ATOM 1308 C C . LYS A 1 172 ? 23.084 3.547 -1.669 1.00 61.34 172 LYS A C 1
ATOM 1310 O O . LYS A 1 172 ? 23.452 3.464 -0.505 1.00 61.34 172 LYS A O 1
ATOM 1315 N N . ARG A 1 173 ? 21.786 3.686 -1.972 1.00 60.81 173 ARG A N 1
ATOM 1316 C CA . ARG A 1 173 ? 20.725 3.783 -0.941 1.00 60.81 173 ARG A CA 1
ATOM 1317 C C . ARG A 1 173 ? 20.520 2.490 -0.170 1.00 60.81 173 ARG A C 1
ATOM 1319 O O . ARG A 1 173 ? 20.202 2.523 1.016 1.00 60.81 173 ARG A O 1
ATOM 1326 N N . VAL A 1 174 ? 20.636 1.357 -0.855 1.00 57.12 174 VAL A N 1
ATOM 1327 C CA . VAL A 1 174 ? 20.508 0.036 -0.237 1.00 57.12 174 VAL A CA 1
ATOM 1328 C C . VAL A 1 174 ? 21.686 -0.224 0.705 1.00 57.12 174 VAL A C 1
ATOM 1330 O O . VAL A 1 174 ? 21.460 -0.708 1.809 1.00 57.12 174 VAL A O 1
ATOM 1333 N N . GLU A 1 175 ? 22.905 0.152 0.308 1.00 56.66 175 GLU A N 1
ATOM 1334 C CA . GLU A 1 175 ? 24.129 0.031 1.117 1.00 56.66 175 GLU A CA 1
ATOM 1335 C C . GLU A 1 175 ? 24.144 0.980 2.330 1.00 56.66 175 GLU A C 1
ATOM 1337 O O . GLU A 1 175 ? 24.616 0.604 3.401 1.00 56.66 175 GLU A O 1
ATOM 1342 N N . GLU A 1 176 ? 23.578 2.184 2.199 1.00 54.44 176 GLU A N 1
ATOM 1343 C CA . GLU A 1 176 ? 23.502 3.186 3.276 1.00 54.44 176 GLU A CA 1
ATOM 1344 C C . GLU A 1 176 ? 22.400 2.905 4.322 1.00 54.44 176 GLU A C 1
ATOM 1346 O O . GLU A 1 176 ? 22.364 3.555 5.369 1.00 54.44 176 GLU A O 1
ATOM 1351 N N . THR A 1 177 ? 21.496 1.946 4.079 1.00 53.06 177 THR A N 1
ATOM 1352 C CA . THR A 1 177 ? 20.338 1.694 4.956 1.00 53.06 177 THR A CA 1
ATOM 1353 C C . THR A 1 177 ? 20.535 0.440 5.820 1.00 53.06 177 THR A C 1
ATOM 1355 O O . THR A 1 177 ? 20.651 -0.661 5.280 1.00 53.06 177 THR A O 1
ATOM 1358 N N . PRO A 1 178 ? 20.476 0.539 7.163 1.00 51.22 178 PRO A N 1
ATOM 1359 C CA . PRO A 1 178 ? 20.500 -0.630 8.036 1.00 51.22 178 PRO A CA 1
ATOM 1360 C C . PRO A 1 178 ? 19.349 -1.613 7.745 1.00 51.22 178 PRO A C 1
ATOM 1362 O O . PRO A 1 178 ? 18.214 -1.225 7.465 1.00 51.22 178 PRO A O 1
ATOM 1365 N N . TRP A 1 179 ? 19.649 -2.906 7.871 1.00 54.59 179 TRP A N 1
ATOM 1366 C CA . TRP A 1 179 ? 18.814 -4.088 7.612 1.00 54.59 179 TRP A CA 1
ATOM 1367 C C . TRP A 1 179 ? 17.502 -4.168 8.430 1.00 54.59 179 TRP A C 1
ATOM 1369 O O . TRP A 1 179 ? 17.401 -4.975 9.354 1.00 54.59 179 TRP A O 1
ATOM 1379 N N . VAL A 1 180 ? 16.487 -3.337 8.146 1.00 65.69 180 VAL A N 1
ATOM 1380 C CA . VAL A 1 180 ? 15.313 -3.214 9.048 1.00 65.69 180 VAL A CA 1
ATOM 1381 C C . VAL A 1 180 ? 13.933 -3.282 8.361 1.00 65.69 180 VAL A C 1
ATOM 1383 O O . VAL A 1 180 ? 12.938 -3.520 9.046 1.00 65.69 180 VAL A O 1
ATOM 1386 N N . TYR A 1 181 ? 13.818 -3.165 7.034 1.00 72.50 181 TYR A N 1
ATOM 1387 C CA . TYR A 1 181 ? 12.513 -3.205 6.343 1.00 72.50 181 TYR A CA 1
ATOM 1388 C C . TYR A 1 181 ? 11.987 -4.630 6.104 1.00 72.50 181 TYR A C 1
ATOM 1390 O O . TYR A 1 181 ? 12.751 -5.576 5.919 1.00 72.50 181 TYR A O 1
ATOM 1398 N N . ALA A 1 182 ? 10.661 -4.782 6.087 1.00 78.38 182 ALA A N 1
ATOM 1399 C CA . ALA A 1 182 ? 9.981 -6.044 5.817 1.00 78.38 182 ALA A CA 1
ATOM 1400 C C . ALA A 1 182 ? 8.884 -5.885 4.761 1.00 78.38 182 ALA A C 1
ATOM 1402 O O . ALA A 1 182 ? 8.208 -4.859 4.672 1.00 78.38 182 ALA A O 1
ATOM 1403 N N . GLU A 1 183 ? 8.672 -6.945 3.991 1.00 81.62 183 GLU A N 1
ATOM 1404 C CA . GLU A 1 183 ? 7.516 -7.070 3.110 1.00 81.62 183 GLU A CA 1
ATOM 1405 C C . GLU A 1 183 ? 6.255 -7.320 3.939 1.00 81.62 183 GLU A C 1
ATOM 1407 O O . GLU A 1 183 ? 6.233 -8.208 4.796 1.00 81.62 183 GLU A O 1
ATOM 1412 N N . VAL A 1 184 ? 5.211 -6.528 3.694 1.00 81.94 184 VAL A N 1
ATOM 1413 C CA . VAL A 1 184 ? 3.939 -6.591 4.421 1.00 81.94 184 VAL A CA 1
ATOM 1414 C C . VAL A 1 184 ? 2.885 -7.271 3.550 1.00 81.94 184 VAL A C 1
ATOM 1416 O O . VAL A 1 184 ? 2.548 -6.756 2.489 1.00 81.94 184 VAL A O 1
ATOM 1419 N N . GLY A 1 185 ? 2.328 -8.396 4.006 1.00 86.19 185 GLY A N 1
ATOM 1420 C CA . GLY A 1 185 ? 1.267 -9.114 3.291 1.00 86.19 185 GLY A CA 1
ATOM 1421 C C . GLY A 1 185 ? 1.742 -10.293 2.444 1.00 86.19 185 GLY A C 1
ATOM 1422 O O . GLY A 1 185 ? 2.821 -10.844 2.659 1.00 86.19 185 GLY A O 1
ATOM 1423 N N . LYS A 1 186 ? 0.886 -10.710 1.508 1.00 91.81 186 LYS A N 1
ATOM 1424 C CA . LYS A 1 186 ? 1.157 -11.751 0.508 1.00 91.81 186 LYS A CA 1
ATOM 1425 C C . LYS A 1 186 ? 1.459 -11.106 -0.837 1.00 91.81 186 LYS A C 1
ATOM 1427 O O . LYS A 1 186 ? 0.845 -10.099 -1.178 1.00 91.81 186 LYS A O 1
ATOM 1432 N N . GLU A 1 187 ? 2.375 -11.696 -1.594 1.00 92.31 187 GLU A N 1
ATOM 1433 C CA . GLU A 1 187 ? 2.746 -11.201 -2.918 1.00 92.31 187 GLU A CA 1
ATOM 1434 C C . GLU A 1 187 ? 2.091 -12.024 -4.026 1.00 92.31 187 GLU A C 1
ATOM 1436 O O . GLU A 1 187 ? 2.138 -13.254 -4.002 1.00 92.31 187 GLU A O 1
ATOM 1441 N N . LEU A 1 188 ? 1.529 -11.331 -5.014 1.00 93.19 188 LEU A N 1
ATOM 1442 C CA . LEU A 1 188 ? 1.328 -11.849 -6.359 1.00 93.19 188 LEU A CA 1
ATOM 1443 C C . LEU A 1 188 ? 2.476 -11.313 -7.211 1.00 93.19 188 LEU A C 1
ATOM 1445 O O . LEU A 1 188 ? 2.523 -10.120 -7.519 1.00 93.19 188 LEU A O 1
ATOM 1449 N N . ARG A 1 189 ? 3.428 -12.189 -7.529 1.00 91.56 189 ARG A N 1
ATOM 1450 C CA . ARG A 1 189 ? 4.635 -11.833 -8.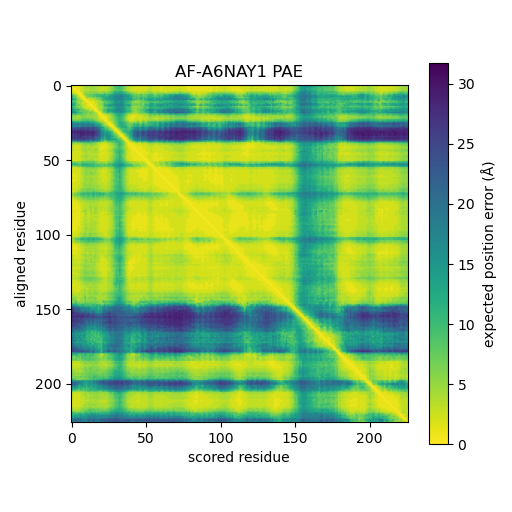270 1.00 91.56 189 ARG A CA 1
ATOM 1451 C C . ARG A 1 189 ? 4.439 -12.093 -9.757 1.00 91.56 189 ARG A C 1
ATOM 1453 O O . ARG A 1 189 ? 4.135 -13.213 -10.148 1.00 91.56 189 ARG A O 1
ATOM 1460 N N . LEU A 1 190 ? 4.643 -11.046 -10.543 1.00 91.50 190 LEU A N 1
ATOM 1461 C CA . LEU A 1 190 ? 4.548 -11.015 -11.997 1.00 91.50 190 LEU A CA 1
ATOM 1462 C C . LEU A 1 190 ? 5.916 -10.632 -12.580 1.00 91.50 190 LEU A C 1
ATOM 1464 O O . LEU A 1 190 ? 6.810 -10.178 -11.852 1.00 91.50 190 LEU A O 1
ATOM 1468 N N . SER A 1 191 ? 6.092 -10.806 -13.883 1.00 89.06 191 SER A N 1
ATOM 1469 C CA . SER A 1 191 ? 7.310 -10.423 -14.599 1.00 89.06 191 SER A CA 1
ATOM 1470 C C . SER A 1 191 ? 6.934 -9.826 -15.951 1.00 89.06 191 SER A C 1
ATOM 1472 O O . SER A 1 191 ? 6.151 -10.407 -16.700 1.00 89.06 191 SER A O 1
ATOM 1474 N N . SER A 1 192 ? 7.490 -8.652 -16.272 1.00 87.19 192 SER A N 1
ATOM 1475 C CA . SER A 1 192 ? 7.316 -8.022 -17.588 1.00 87.19 192 SER A CA 1
ATOM 1476 C C . SER A 1 192 ? 7.812 -8.934 -18.708 1.00 87.19 192 SER A C 1
ATOM 1478 O O . SER A 1 192 ? 7.279 -8.885 -19.813 1.00 87.19 192 SER A O 1
ATOM 1480 N N . ARG A 1 193 ? 8.824 -9.762 -18.419 1.00 84.44 193 ARG A N 1
ATOM 1481 C CA . ARG A 1 193 ? 9.445 -10.684 -19.381 1.00 84.44 193 ARG A CA 1
ATOM 1482 C C . ARG A 1 193 ? 8.546 -11.853 -19.764 1.00 84.44 193 ARG A C 1
ATOM 1484 O O . ARG A 1 193 ? 8.814 -12.494 -20.774 1.00 84.44 193 ARG A O 1
ATOM 1491 N N . ASP A 1 194 ? 7.513 -12.121 -18.973 1.00 85.56 194 ASP A N 1
ATOM 1492 C CA . ASP A 1 194 ? 6.598 -13.236 -19.213 1.00 85.56 194 ASP A CA 1
ATOM 1493 C C . ASP A 1 194 ? 5.571 -12.879 -20.296 1.00 85.56 194 ASP A C 1
ATOM 1495 O O . ASP A 1 194 ? 5.028 -13.758 -20.958 1.00 85.56 194 ASP A O 1
ATOM 1499 N N . SER A 1 195 ? 5.332 -11.583 -20.522 1.00 86.62 195 SER A N 1
ATOM 1500 C CA . SER A 1 195 ? 4.398 -11.112 -21.538 1.00 86.62 195 SER A CA 1
ATOM 1501 C C . SER A 1 195 ? 5.076 -10.976 -22.908 1.00 86.62 195 SER A C 1
ATOM 1503 O O . SER A 1 195 ? 6.004 -10.172 -23.055 1.00 86.62 195 SER A O 1
ATOM 1505 N N . PRO A 1 196 ? 4.553 -11.624 -23.966 1.00 84.94 196 PRO A N 1
ATOM 1506 C CA . PRO A 1 196 ? 5.079 -11.470 -25.324 1.00 84.94 196 PRO A CA 1
ATOM 1507 C C . PRO A 1 196 ? 4.827 -10.068 -25.910 1.00 84.94 196 PRO A C 1
ATOM 1509 O O . PRO A 1 196 ? 5.441 -9.690 -26.907 1.00 84.94 196 PRO A O 1
ATOM 1512 N N . TYR A 1 197 ? 3.935 -9.283 -25.296 1.00 84.81 197 TYR A N 1
ATOM 1513 C CA . TYR A 1 197 ? 3.552 -7.937 -25.741 1.00 84.81 197 TYR A CA 1
ATOM 1514 C C . TYR A 1 197 ? 4.436 -6.828 -25.157 1.00 84.81 197 TYR A C 1
ATOM 1516 O O . TYR A 1 197 ? 4.319 -5.669 -25.544 1.00 84.81 197 TYR A O 1
ATOM 1524 N N . LEU A 1 198 ? 5.309 -7.174 -24.211 1.00 82.00 198 LEU A N 1
ATOM 1525 C CA . LEU A 1 198 ? 6.109 -6.241 -23.420 1.00 82.00 198 LEU A CA 1
ATOM 1526 C C . LEU A 1 198 ? 7.606 -6.278 -23.797 1.00 82.00 198 LEU A C 1
ATOM 1528 O O . LEU A 1 198 ? 8.479 -5.928 -23.001 1.00 82.00 198 LEU A O 1
ATOM 1532 N N . ASN A 1 199 ? 7.921 -6.675 -25.034 1.00 64.69 199 ASN A N 1
ATOM 1533 C CA . ASN A 1 199 ? 9.294 -6.729 -25.540 1.00 64.69 199 ASN A CA 1
ATOM 1534 C C . ASN A 1 199 ? 9.979 -5.347 -25.481 1.00 64.69 199 ASN A C 1
ATOM 1536 O O . ASN A 1 199 ? 9.458 -4.364 -26.002 1.00 64.69 199 ASN A O 1
ATOM 1540 N N . GLY A 1 200 ? 11.176 -5.276 -24.882 1.00 63.34 200 GLY A N 1
ATOM 1541 C CA . GLY A 1 200 ? 12.014 -4.065 -24.879 1.00 63.34 200 GLY A CA 1
ATOM 1542 C C . GLY A 1 200 ? 11.655 -2.995 -23.837 1.00 63.34 200 GLY A C 1
ATOM 1543 O O . GLY A 1 200 ? 12.030 -1.835 -23.999 1.00 63.34 200 GLY A O 1
ATOM 1544 N N . ILE A 1 201 ? 10.932 -3.353 -22.773 1.00 63.94 201 ILE A N 1
ATOM 1545 C CA . ILE A 1 201 ? 10.565 -2.429 -21.690 1.00 63.94 201 ILE A CA 1
ATOM 1546 C C . ILE A 1 201 ? 11.792 -1.854 -20.960 1.00 63.94 201 ILE A C 1
ATOM 1548 O O . ILE A 1 201 ? 12.713 -2.573 -20.579 1.00 63.94 201 ILE A O 1
ATOM 1552 N N . ASN A 1 202 ? 11.763 -0.541 -20.719 1.00 66.00 202 ASN A N 1
ATOM 1553 C CA . ASN A 1 202 ? 12.697 0.167 -19.847 1.00 66.00 202 ASN A CA 1
ATOM 1554 C C . ASN A 1 202 ? 12.217 0.077 -18.381 1.00 66.00 202 ASN A C 1
ATOM 1556 O O . ASN A 1 202 ? 11.027 -0.060 -18.107 1.00 66.00 202 ASN A O 1
ATOM 1560 N N . VAL A 1 203 ? 13.123 0.229 -17.417 1.00 61.72 203 VAL A N 1
ATOM 1561 C CA . VAL A 1 203 ? 12.845 0.206 -15.968 1.00 61.72 203 VAL A CA 1
ATOM 1562 C C . VAL A 1 203 ? 11.682 1.134 -15.577 1.00 61.72 203 VAL A C 1
ATOM 1564 O O . VAL A 1 203 ? 10.880 0.785 -14.715 1.00 61.72 203 VAL A O 1
ATOM 1567 N N . ALA A 1 204 ? 11.539 2.291 -16.235 1.00 64.38 204 ALA A N 1
ATOM 1568 C CA . ALA A 1 204 ? 10.432 3.219 -15.991 1.00 64.38 204 ALA A CA 1
ATOM 1569 C C . ALA A 1 204 ? 9.066 2.672 -16.450 1.00 64.38 204 ALA A C 1
ATOM 1571 O O . ALA A 1 204 ? 8.071 2.848 -15.748 1.00 64.38 204 ALA A O 1
ATOM 1572 N N . THR A 1 205 ? 9.009 1.963 -17.584 1.00 76.00 205 THR A N 1
ATOM 1573 C CA . THR A 1 205 ? 7.761 1.382 -18.099 1.00 76.00 205 THR A CA 1
ATOM 1574 C C . THR A 1 205 ? 7.350 0.117 -17.338 1.00 76.00 205 THR A C 1
ATOM 1576 O O . THR A 1 205 ? 6.152 -0.146 -17.225 1.00 76.00 205 THR A O 1
ATOM 1579 N N . CYS A 1 206 ? 8.289 -0.609 -16.709 1.00 82.50 206 CYS A N 1
ATOM 1580 C CA . CYS A 1 206 ? 7.975 -1.693 -15.758 1.00 82.50 206 CYS A CA 1
ATOM 1581 C C . CYS A 1 206 ? 7.126 -1.219 -14.574 1.00 82.50 206 CYS A C 1
ATOM 1583 O O . CYS A 1 206 ? 6.342 -1.997 -14.029 1.00 82.50 206 CYS A O 1
ATOM 1585 N N . HIS A 1 207 ? 7.315 0.038 -14.163 1.00 87.56 207 HIS A N 1
ATOM 1586 C CA . HIS A 1 207 ? 6.652 0.608 -13.000 1.00 87.56 207 HIS A CA 1
ATOM 1587 C C . HIS A 1 207 ? 5.281 1.215 -13.326 1.00 87.56 207 HIS A C 1
ATOM 1589 O O . HIS A 1 207 ? 4.535 1.550 -12.413 1.00 87.56 207 HIS A O 1
ATOM 1595 N N . GLU A 1 208 ? 4.899 1.371 -14.595 1.00 88.94 208 GLU A N 1
ATOM 1596 C CA . GLU A 1 208 ? 3.606 1.967 -14.937 1.00 88.94 208 GLU A CA 1
ATOM 1597 C C . GLU A 1 208 ? 2.431 1.081 -14.506 1.00 88.94 208 GLU A C 1
ATOM 1599 O O . GLU A 1 208 ? 2.422 -0.126 -14.745 1.00 88.94 208 GLU A O 1
ATOM 1604 N N . LEU A 1 209 ? 1.380 1.686 -13.940 1.00 91.56 209 LEU A N 1
ATOM 1605 C CA . LEU A 1 209 ? 0.183 0.947 -13.523 1.00 91.56 209 LEU A CA 1
ATOM 1606 C C . LEU A 1 209 ? -0.445 0.152 -14.680 1.00 91.56 209 LEU A C 1
ATOM 1608 O O . LEU A 1 209 ? -0.917 -0.959 -14.465 1.00 91.56 209 LEU A O 1
ATOM 1612 N N . LYS A 1 210 ? -0.403 0.672 -15.915 1.00 91.62 210 LYS A N 1
ATOM 1613 C CA . LYS A 1 210 ? -0.917 -0.043 -17.094 1.00 91.62 210 LYS A CA 1
ATOM 1614 C C . LYS A 1 210 ? -0.182 -1.367 -17.338 1.00 91.62 210 LYS A C 1
ATOM 1616 O O . LYS A 1 210 ? -0.817 -2.352 -17.690 1.00 91.62 210 LYS A O 1
ATOM 1621 N N . THR A 1 211 ? 1.128 -1.402 -17.087 1.00 91.75 211 THR A N 1
ATOM 1622 C CA . THR A 1 211 ? 1.954 -2.610 -17.199 1.00 91.75 211 THR A CA 1
ATOM 1623 C C . THR A 1 211 ? 1.526 -3.631 -16.156 1.00 91.75 211 THR A C 1
ATOM 1625 O O . THR A 1 211 ? 1.325 -4.793 -16.479 1.00 91.75 211 THR A O 1
ATOM 1628 N N . TYR A 1 212 ? 1.295 -3.194 -14.918 1.00 93.81 212 TYR A N 1
ATOM 1629 C CA . TYR A 1 212 ? 0.773 -4.063 -13.864 1.00 93.81 212 TYR A CA 1
ATOM 1630 C C . TYR A 1 212 ? -0.597 -4.655 -14.204 1.00 93.81 212 TYR A C 1
ATOM 1632 O O . TYR A 1 212 ? -0.807 -5.846 -14.001 1.00 93.81 212 TYR A O 1
ATOM 1640 N N . LEU A 1 213 ? -1.521 -3.842 -14.720 1.00 94.88 213 LEU A N 1
ATOM 1641 C CA . LEU A 1 213 ? -2.853 -4.312 -15.105 1.00 94.88 213 LEU A CA 1
ATOM 1642 C C . LEU A 1 213 ? -2.785 -5.298 -16.277 1.00 94.88 213 LEU A C 1
ATOM 1644 O O . LEU A 1 213 ? -3.434 -6.333 -16.214 1.00 94.88 213 LEU A O 1
ATOM 1648 N N . HIS A 1 214 ? -1.946 -5.021 -17.280 1.00 93.00 214 HIS A N 1
ATOM 1649 C CA . HIS A 1 214 ? -1.662 -5.946 -18.383 1.00 93.00 214 HIS A CA 1
ATOM 1650 C C . HIS A 1 214 ? -1.132 -7.289 -17.875 1.00 93.00 214 HIS A C 1
ATOM 1652 O O . HIS A 1 214 ? -1.586 -8.345 -18.303 1.00 93.00 214 HIS A O 1
ATOM 1658 N N . LEU A 1 215 ? -0.185 -7.257 -16.935 1.00 92.88 215 LEU A N 1
ATOM 1659 C CA . LEU A 1 215 ? 0.387 -8.475 -16.369 1.00 92.88 215 LEU A CA 1
ATOM 1660 C C . LEU A 1 215 ? -0.626 -9.276 -15.545 1.00 92.88 215 LEU A C 1
ATOM 1662 O O . LEU A 1 215 ? -0.576 -10.497 -15.567 1.00 92.88 215 LEU A O 1
ATOM 1666 N N . VAL A 1 216 ? -1.529 -8.609 -14.820 1.00 94.31 216 VAL A N 1
ATOM 1667 C CA . VAL A 1 216 ? -2.605 -9.284 -14.076 1.00 94.31 216 VAL A CA 1
ATOM 1668 C C . VAL A 1 216 ? -3.624 -9.909 -15.026 1.00 94.31 216 VAL A C 1
ATOM 1670 O O . VAL A 1 216 ? -4.062 -11.023 -14.769 1.00 94.31 216 VAL A O 1
ATOM 1673 N N . ASP A 1 217 ? -3.987 -9.211 -16.103 1.00 93.50 217 ASP A N 1
ATOM 1674 C CA . ASP A 1 217 ? -4.961 -9.684 -17.095 1.00 93.50 217 ASP A CA 1
ATOM 1675 C C . ASP A 1 217 ? -4.489 -10.958 -17.813 1.00 93.50 217 ASP A C 1
ATOM 1677 O O . ASP A 1 217 ? -5.263 -11.893 -17.995 1.00 93.50 217 ASP A O 1
ATOM 1681 N N . GLY A 1 218 ? -3.196 -11.033 -18.145 1.00 89.44 218 GLY A N 1
ATOM 1682 C CA . GLY A 1 218 ? -2.602 -12.229 -18.747 1.00 89.44 218 GLY A CA 1
ATOM 1683 C C . GLY A 1 218 ? -2.228 -13.338 -17.762 1.00 89.44 218 GLY A C 1
ATOM 1684 O O . GLY A 1 218 ? -1.897 -14.437 -18.191 1.00 89.44 218 GLY A O 1
ATOM 1685 N N . PHE A 1 219 ? -2.266 -13.097 -16.449 1.00 90.88 219 PHE A N 1
ATOM 1686 C CA . PHE A 1 219 ? -1.763 -14.068 -15.479 1.00 90.88 219 PHE A CA 1
ATOM 1687 C C . PHE A 1 219 ? -2.675 -15.296 -15.350 1.00 90.88 219 PHE A C 1
ATOM 1689 O O . PHE A 1 219 ? -3.768 -15.214 -14.789 1.00 90.88 219 PHE A O 1
ATOM 1696 N N . VAL A 1 220 ? -2.188 -16.467 -15.779 1.00 87.00 220 VAL A N 1
ATOM 1697 C CA . VAL A 1 220 ? -2.917 -17.741 -15.628 1.00 87.00 220 VAL A CA 1
ATOM 1698 C C . VAL A 1 220 ? -2.524 -18.468 -14.337 1.00 87.00 220 VAL A C 1
ATOM 1700 O O . VAL A 1 220 ? -3.383 -18.851 -13.542 1.00 87.00 220 VAL A O 1
ATOM 1703 N N . SER A 1 221 ? -1.227 -18.689 -14.100 1.00 84.19 221 SER A N 1
ATOM 1704 C CA . SER A 1 221 ? -0.717 -19.342 -12.883 1.00 84.19 221 SER A CA 1
ATOM 1705 C C . SER A 1 221 ? 0.777 -19.083 -12.660 1.00 84.19 221 SER A C 1
ATOM 1707 O O . SER A 1 221 ? 1.497 -18.684 -13.569 1.00 84.19 221 SER A O 1
ATOM 1709 N N . SER A 1 222 ? 1.301 -19.417 -11.475 1.00 73.44 222 SER A N 1
ATOM 1710 C CA . SER A 1 222 ? 2.743 -19.310 -11.186 1.00 73.44 222 SER A CA 1
ATOM 1711 C C . SER A 1 222 ? 3.634 -20.211 -12.053 1.00 73.44 222 SER A C 1
ATOM 1713 O O . SER A 1 222 ? 4.845 -20.026 -12.073 1.00 73.44 222 SER A O 1
ATOM 1715 N N . THR A 1 223 ? 3.057 -21.208 -12.730 1.00 75.69 223 THR A N 1
ATOM 1716 C CA . THR A 1 223 ? 3.754 -22.126 -13.650 1.00 75.69 223 THR A CA 1
ATOM 1717 C C . THR A 1 223 ? 3.467 -21.831 -15.123 1.00 75.69 223 THR A C 1
ATOM 1719 O O . THR A 1 223 ? 4.080 -22.440 -15.991 1.00 75.69 223 THR A O 1
ATOM 1722 N N . CYS A 1 224 ? 2.529 -20.924 -15.401 1.00 74.12 224 CYS A N 1
ATOM 1723 C CA . CYS A 1 224 ? 2.117 -20.488 -16.733 1.00 74.12 224 CYS A CA 1
ATOM 1724 C C . CYS A 1 224 ? 1.711 -19.009 -16.616 1.00 74.12 224 CYS A C 1
ATOM 1726 O O . CYS A 1 224 ? 0.541 -18.719 -16.377 1.00 74.12 224 CYS A O 1
ATOM 1728 N N . PRO A 1 225 ? 2.680 -18.082 -16.611 1.00 63.50 225 PRO A N 1
ATOM 1729 C CA . PRO A 1 225 ? 2.437 -16.695 -16.218 1.00 63.50 225 PRO A CA 1
ATOM 1730 C C . PRO A 1 225 ? 1.733 -15.841 -17.282 1.00 63.50 225 PRO A C 1
ATOM 1732 O O . PRO A 1 225 ? 1.286 -14.752 -16.933 1.00 63.50 225 PRO A O 1
ATOM 1735 N N . PHE A 1 226 ? 1.618 -16.330 -18.523 1.00 65.88 226 PHE A N 1
ATOM 1736 C CA . PHE A 1 226 ? 0.899 -15.723 -19.649 1.00 65.88 226 PHE A CA 1
ATOM 1737 C C . PHE A 1 226 ? 0.301 -16.799 -20.559 1.00 65.88 226 PHE A C 1
ATOM 1739 O O . PHE A 1 226 ? 0.862 -17.923 -20.565 1.00 65.88 226 PHE A O 1
#

Organism: NCBI:txid320797